Protein AF-A0A7Z1MX19-F1 (afdb_mon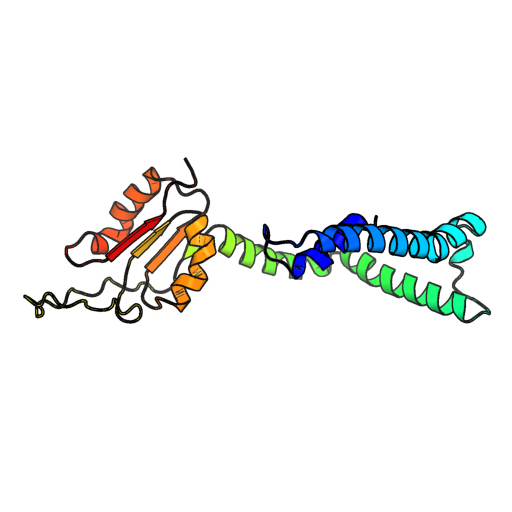omer_lite)

Organism: Staphylococcus aureus (NCBI:txid1280)

Secondary structure (DSSP, 8-state):
--HHHHHHHHHTTS-TT---HHHHHHHHHHHHHHHHHHIIIIIHHHHHHGGGGG-S--SSHHHHHHHHHHHHHHHHHHHHHTTTTHHHHHHHHHHHHHHHHEEE-S---PPPPP-TT-----S-----TTT---EEEESHHHHHHHHHHHHHSTT-EEEEETT--HHHHHHHHHHH-GGGGSTT--EEEE--S--

Sequence (195 aa):
LWHYPIIIFMNSYFVQGQIPWFVYICEVILMFVMAEVSYKFIETPIRKNGFKAFTVIPKNLTRFSRTIIVLILLVPSAFIVFGAYDSLGKEHDKQQAAKQKSFKTNQKAKPKKPDENNQDKSSQQHFNPKEASPLLLGDSVMVDIGQVLSEKVPNANIDGKVGRQLIEGKDLINQKYQDYTKKGQSVVIELGTNG

Structure (mmCIF, N/CA/C/O backbone):
data_AF-A0A7Z1MX19-F1
#
_entry.id   AF-A0A7Z1MX19-F1
#
loop_
_atom_site.group_PDB
_atom_site.id
_atom_site.type_symbol
_atom_site.label_atom_id
_atom_site.label_alt_id
_atom_site.label_comp_id
_atom_site.label_asym_id
_atom_site.label_entity_id
_atom_site.label_seq_id
_atom_site.pdbx_PDB_ins_code
_atom_site.Cartn_x
_atom_site.Cartn_y
_atom_site.Cartn_z
_atom_site.occupancy
_atom_site.B_iso_or_equiv
_atom_site.auth_seq_id
_atom_site.auth_comp_id
_ato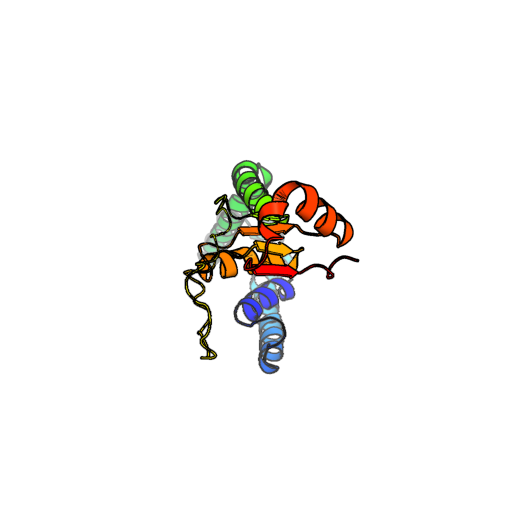m_site.auth_asym_id
_atom_site.auth_atom_id
_atom_site.pdbx_PDB_model_num
ATOM 1 N N . LEU A 1 1 ? 19.839 -2.706 -16.734 1.00 74.69 1 LEU A N 1
ATOM 2 C CA . LEU A 1 1 ? 18.607 -2.563 -17.541 1.00 74.69 1 LEU A CA 1
ATOM 3 C C . LEU A 1 1 ? 17.588 -3.643 -17.196 1.00 74.69 1 LEU A C 1
ATOM 5 O O . LEU A 1 1 ? 16.501 -3.288 -16.775 1.00 74.69 1 LEU A O 1
ATOM 9 N N . TRP A 1 2 ? 17.937 -4.930 -17.278 1.00 86.62 2 TRP A N 1
ATOM 10 C CA . TRP A 1 2 ? 16.971 -6.013 -17.037 1.00 86.62 2 TRP A CA 1
ATOM 11 C C . TRP A 1 2 ? 16.771 -6.430 -15.577 1.00 86.62 2 TRP A C 1
ATOM 13 O O . TRP A 1 2 ? 15.808 -7.130 -15.300 1.00 86.62 2 TRP A O 1
ATOM 23 N N . HIS A 1 3 ? 17.612 -5.977 -14.639 1.00 86.25 3 HIS A N 1
ATOM 24 C CA . HIS A 1 3 ? 17.475 -6.355 -13.227 1.00 86.25 3 HIS A CA 1
ATOM 25 C C . HIS A 1 3 ? 16.099 -5.980 -12.656 1.00 86.25 3 HIS A C 1
ATOM 27 O O . HIS A 1 3 ? 15.421 -6.827 -12.094 1.00 86.25 3 HIS A O 1
ATOM 33 N N . TYR A 1 4 ? 15.652 -4.738 -12.855 1.00 86.62 4 TYR A N 1
ATOM 34 C CA . TYR A 1 4 ? 14.444 -4.226 -12.210 1.00 86.62 4 TYR A CA 1
ATOM 35 C C . TYR A 1 4 ? 13.161 -4.895 -12.740 1.00 86.62 4 TYR A C 1
ATOM 37 O O . TYR A 1 4 ? 12.388 -5.393 -11.922 1.00 86.62 4 TYR A O 1
ATOM 45 N N . PRO A 1 5 ? 12.950 -5.028 -14.071 1.00 87.00 5 PRO A N 1
ATOM 46 C CA . PRO A 1 5 ? 11.802 -5.770 -14.595 1.00 87.00 5 PRO A CA 1
ATOM 47 C C . PRO A 1 5 ? 11.774 -7.241 -14.165 1.00 87.00 5 PRO A C 1
ATOM 49 O O . PRO A 1 5 ? 10.708 -7.761 -13.847 1.00 87.00 5 PRO A O 1
ATOM 52 N N . ILE A 1 6 ? 12.934 -7.908 -14.137 1.00 88.50 6 ILE A N 1
ATOM 53 C CA . ILE A 1 6 ? 13.033 -9.326 -13.767 1.00 88.50 6 ILE A CA 1
ATOM 54 C C . ILE A 1 6 ? 12.689 -9.532 -12.291 1.00 88.50 6 ILE A C 1
ATOM 56 O O . ILE A 1 6 ? 11.871 -10.392 -11.980 1.00 88.50 6 ILE A O 1
ATOM 60 N N . ILE A 1 7 ? 13.266 -8.718 -11.403 1.00 87.94 7 ILE A N 1
ATOM 61 C CA . ILE A 1 7 ? 13.041 -8.802 -9.955 1.00 87.94 7 ILE A CA 1
ATOM 62 C C . ILE A 1 7 ? 11.563 -8.571 -9.641 1.00 87.94 7 ILE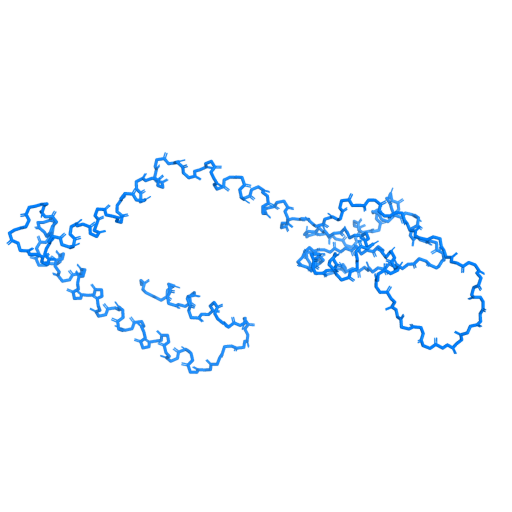 A C 1
ATOM 64 O O . ILE A 1 7 ? 10.972 -9.347 -8.900 1.00 87.94 7 ILE A O 1
ATOM 68 N N . ILE A 1 8 ? 10.930 -7.547 -10.221 1.00 86.50 8 ILE A N 1
ATOM 69 C CA . ILE A 1 8 ? 9.500 -7.291 -9.984 1.00 86.50 8 ILE A CA 1
ATOM 70 C C . ILE A 1 8 ? 8.649 -8.472 -10.447 1.00 86.50 8 ILE A C 1
ATOM 72 O O . ILE A 1 8 ? 7.767 -8.917 -9.717 1.00 86.50 8 ILE A O 1
ATOM 76 N N . PHE A 1 9 ? 8.909 -8.986 -11.650 1.00 87.19 9 PHE A N 1
ATOM 77 C CA . PHE A 1 9 ? 8.108 -10.064 -12.216 1.00 87.19 9 PHE A CA 1
ATOM 78 C C . PHE A 1 9 ? 8.241 -11.365 -11.416 1.00 87.19 9 PHE A C 1
ATOM 80 O O . PHE A 1 9 ? 7.235 -11.999 -11.104 1.00 87.19 9 PHE A O 1
ATOM 87 N N . MET A 1 10 ? 9.467 -11.742 -11.046 1.00 83.88 10 MET A N 1
ATOM 88 C CA . MET A 1 10 ? 9.732 -12.966 -10.287 1.00 83.88 10 MET A CA 1
ATOM 89 C C . MET A 1 10 ? 9.206 -12.859 -8.854 1.00 83.88 10 MET A C 1
ATOM 91 O O . MET A 1 10 ? 8.539 -13.777 -8.382 1.00 83.88 10 MET A O 1
ATOM 95 N N . ASN A 1 11 ? 9.417 -11.723 -8.184 1.00 85.19 11 ASN A N 1
ATOM 96 C CA . ASN A 1 11 ? 8.973 -11.534 -6.803 1.00 85.19 11 ASN A CA 1
ATOM 97 C C . ASN A 1 11 ? 7.471 -11.259 -6.672 1.00 85.19 11 ASN A C 1
ATOM 99 O O . ASN A 1 11 ? 6.935 -11.434 -5.587 1.00 85.19 11 ASN A O 1
ATOM 103 N N . SER A 1 12 ? 6.757 -10.919 -7.751 1.00 82.00 12 SER A N 1
ATOM 104 C CA . SER A 1 12 ? 5.292 -10.783 -7.717 1.00 82.00 12 SER A CA 1
ATOM 105 C C . SER A 1 12 ? 4.566 -12.081 -7.339 1.00 82.00 12 SER A C 1
ATOM 107 O O . SER A 1 12 ? 3.413 -12.023 -6.916 1.00 82.00 12 SER A O 1
ATOM 109 N N . TYR A 1 13 ? 5.206 -13.240 -7.511 1.00 77.75 13 TYR A N 1
ATOM 110 C CA . TYR A 1 13 ? 4.639 -14.544 -7.156 1.00 77.75 13 TYR A CA 1
ATOM 111 C C . TYR A 1 13 ? 4.946 -14.974 -5.717 1.00 77.75 13 TYR A C 1
ATOM 113 O O . TYR A 1 13 ? 4.365 -15.950 -5.240 1.00 77.75 13 TYR A O 1
ATOM 121 N N . PHE A 1 14 ? 5.838 -14.266 -5.018 1.00 80.12 14 PHE A N 1
ATOM 122 C CA . PHE A 1 14 ? 6.290 -14.625 -3.678 1.00 80.12 14 PHE A CA 1
ATOM 123 C C . PHE A 1 14 ? 5.933 -13.528 -2.674 1.00 80.12 14 PHE A C 1
ATOM 125 O O . PHE A 1 14 ? 6.051 -12.336 -2.943 1.00 80.12 14 PHE A O 1
ATOM 132 N N . VAL A 1 15 ? 5.508 -13.931 -1.478 1.00 75.62 15 VAL A N 1
ATOM 133 C CA . VAL A 1 15 ? 5.289 -12.993 -0.372 1.00 75.62 15 VAL A CA 1
ATOM 134 C C . VAL A 1 15 ? 6.652 -12.495 0.124 1.00 75.62 15 VAL A C 1
ATOM 136 O O . VAL A 1 15 ? 7.592 -13.282 0.274 1.00 75.62 15 VAL A O 1
ATOM 139 N N . GLN A 1 16 ? 6.771 -11.185 0.368 1.00 70.44 16 GLN A N 1
ATOM 140 C CA . GLN A 1 16 ? 8.006 -10.567 0.860 1.00 70.44 16 GLN A CA 1
ATOM 141 C C . GLN A 1 16 ? 8.499 -11.283 2.130 1.00 70.44 16 GLN A C 1
ATOM 143 O O . GLN A 1 16 ? 7.760 -11.419 3.101 1.00 70.44 16 GLN A O 1
ATOM 148 N N . GLY A 1 17 ? 9.750 -11.757 2.107 1.00 68.88 17 GLY A N 1
ATOM 149 C CA . GLY A 1 17 ? 10.378 -12.484 3.220 1.00 68.88 17 GLY A CA 1
ATOM 150 C C . GLY A 1 17 ? 10.363 -14.014 3.108 1.00 68.88 17 GLY A C 1
ATOM 151 O O . GLY A 1 17 ? 11.054 -14.668 3.884 1.00 68.88 17 GLY A O 1
ATOM 152 N N . GLN A 1 18 ? 9.659 -14.595 2.127 1.00 78.69 18 GLN A N 1
ATOM 153 C CA . GLN A 1 18 ? 9.600 -16.051 1.912 1.00 78.69 18 GLN A CA 1
ATOM 154 C C . GLN A 1 18 ? 10.042 -16.466 0.498 1.00 78.69 18 GLN A C 1
ATOM 156 O O . GLN A 1 18 ? 9.525 -17.422 -0.076 1.00 78.69 18 GLN A O 1
ATOM 161 N N . ILE A 1 19 ? 10.997 -15.743 -0.089 1.00 83.06 19 ILE A N 1
ATOM 162 C CA . ILE A 1 19 ? 11.512 -16.047 -1.430 1.00 83.06 19 ILE A CA 1
ATOM 163 C C . ILE A 1 19 ? 12.510 -17.214 -1.333 1.00 83.06 19 ILE A C 1
ATOM 165 O O . ILE A 1 19 ? 13.529 -17.086 -0.643 1.00 83.06 19 ILE A O 1
ATOM 169 N N . PRO A 1 20 ? 12.261 -18.355 -2.003 1.00 88.12 20 PRO A N 1
ATOM 170 C CA . PRO A 1 20 ? 13.197 -19.473 -2.010 1.00 88.12 20 PRO A CA 1
ATOM 171 C C . PRO A 1 20 ? 14.542 -19.103 -2.648 1.00 88.12 20 PRO A C 1
ATOM 173 O O . PRO A 1 20 ? 14.591 -18.407 -3.658 1.00 88.12 20 PRO A O 1
ATOM 176 N N . TRP A 1 21 ? 15.644 -19.645 -2.122 1.00 87.88 21 TRP A N 1
ATOM 177 C CA . TRP A 1 21 ? 17.002 -19.315 -2.584 1.00 87.88 21 TRP A CA 1
ATOM 178 C C . TRP A 1 21 ? 17.240 -19.572 -4.085 1.00 87.88 21 TRP A C 1
ATOM 180 O O . TRP A 1 21 ? 17.999 -18.844 -4.724 1.00 87.88 21 TRP A O 1
ATOM 190 N N . PHE A 1 22 ? 16.576 -20.578 -4.666 1.00 88.56 22 PHE A N 1
ATOM 191 C CA . PHE A 1 22 ? 16.706 -20.906 -6.088 1.00 88.56 22 PHE A CA 1
ATOM 192 C C . PHE A 1 22 ? 16.143 -19.810 -7.004 1.00 88.56 22 PHE A C 1
ATOM 194 O O . PHE A 1 22 ? 16.599 -19.678 -8.137 1.00 88.56 22 PHE A O 1
ATOM 201 N N . VAL A 1 23 ? 15.195 -18.997 -6.520 1.00 89.00 23 VAL A N 1
ATOM 202 C CA . VAL A 1 23 ? 14.606 -17.894 -7.292 1.00 89.00 23 VAL A CA 1
ATOM 203 C C . VAL A 1 23 ? 15.672 -16.857 -7.619 1.00 89.00 23 VAL A C 1
ATOM 205 O O . VAL A 1 23 ? 15.769 -16.447 -8.771 1.00 89.00 23 VAL A O 1
ATOM 208 N N . TYR A 1 24 ? 16.550 -16.527 -6.668 1.00 89.56 24 TYR A N 1
ATOM 209 C CA . TYR A 1 24 ? 17.664 -15.606 -6.910 1.00 89.56 24 TYR A CA 1
ATOM 210 C C . TYR A 1 24 ? 18.635 -16.132 -7.975 1.00 89.56 24 TYR A C 1
ATOM 212 O O . TYR A 1 24 ? 19.132 -15.371 -8.802 1.00 89.56 24 TYR A O 1
ATOM 220 N N . ILE A 1 25 ? 18.881 -17.446 -8.011 1.00 92.12 25 ILE A N 1
ATOM 221 C CA . ILE A 1 25 ? 19.713 -18.055 -9.058 1.00 92.12 25 ILE A CA 1
ATOM 222 C C . ILE A 1 25 ? 19.025 -17.930 -10.419 1.00 92.12 25 ILE A C 1
ATOM 224 O O . ILE A 1 25 ? 19.660 -17.536 -11.399 1.00 92.12 25 ILE A O 1
ATOM 228 N N . CYS A 1 26 ? 17.723 -18.212 -10.483 1.00 90.19 26 CYS A N 1
ATOM 229 C CA . CYS A 1 26 ? 16.939 -18.038 -11.701 1.00 90.19 26 CYS A CA 1
ATOM 230 C C . CYS A 1 26 ? 16.930 -16.578 -12.178 1.00 90.19 26 CYS A C 1
ATOM 232 O O . CYS A 1 26 ? 17.081 -16.342 -13.374 1.00 90.19 26 CYS A O 1
ATOM 234 N N . GLU A 1 27 ? 16.807 -15.603 -11.274 1.00 91.62 27 GLU A N 1
ATOM 235 C CA . GLU A 1 27 ? 16.869 -14.172 -11.597 1.00 91.62 27 GLU A CA 1
ATOM 236 C C . GLU A 1 27 ? 18.206 -13.790 -12.238 1.00 91.62 27 GLU A C 1
ATOM 238 O O . GLU A 1 27 ? 18.226 -13.114 -13.268 1.00 91.62 27 GLU A O 1
ATOM 243 N N . VAL A 1 28 ? 19.322 -14.254 -11.668 1.00 92.75 28 VAL A N 1
ATOM 244 C CA . VAL A 1 28 ? 20.664 -13.990 -12.204 1.00 92.75 28 VAL A CA 1
ATOM 245 C C . VAL A 1 28 ? 20.816 -14.589 -13.602 1.00 92.75 28 VAL A C 1
ATOM 247 O O . VAL A 1 28 ? 21.245 -13.893 -14.523 1.00 92.75 28 VAL A O 1
ATOM 250 N N . ILE A 1 29 ? 20.411 -15.848 -13.795 1.00 93.94 29 ILE A N 1
ATOM 251 C CA . ILE A 1 29 ? 20.452 -16.508 -15.109 1.00 93.94 29 ILE A CA 1
ATOM 252 C C . ILE A 1 29 ? 19.603 -15.733 -16.122 1.00 93.94 29 ILE A C 1
ATOM 254 O O . ILE A 1 29 ? 20.067 -15.428 -17.223 1.00 93.94 29 ILE A O 1
ATOM 258 N N . LEU A 1 30 ? 18.377 -15.365 -15.744 1.00 92.50 30 LEU A N 1
ATOM 259 C CA . LEU A 1 30 ? 17.462 -14.638 -16.616 1.00 92.50 30 LEU A CA 1
ATOM 260 C C . LEU A 1 30 ? 18.014 -13.256 -16.985 1.00 92.50 30 LEU A C 1
ATOM 262 O O . LEU A 1 30 ? 17.838 -12.803 -18.116 1.00 92.50 30 LEU A O 1
ATOM 266 N N . MET A 1 31 ? 18.741 -12.610 -16.073 1.00 93.38 31 MET A N 1
ATOM 267 C CA . MET A 1 31 ? 19.389 -11.328 -16.330 1.00 93.38 31 MET A CA 1
ATOM 268 C C . MET A 1 31 ? 20.439 -11.432 -17.435 1.00 93.38 31 MET A C 1
ATOM 270 O O . MET A 1 31 ? 20.450 -10.588 -18.331 1.00 93.38 31 MET A O 1
ATOM 274 N N . PHE A 1 32 ? 21.273 -12.474 -17.418 1.00 92.94 32 PHE A N 1
ATOM 275 C CA . PHE A 1 32 ? 22.264 -12.709 -18.471 1.00 92.94 32 PHE A CA 1
ATOM 276 C C . PHE A 1 32 ? 21.614 -13.055 -19.811 1.00 92.94 32 PHE A C 1
ATOM 278 O O . PHE A 1 32 ? 22.002 -12.499 -20.837 1.00 92.94 32 PHE A O 1
ATOM 285 N N . VAL A 1 33 ? 20.587 -13.909 -19.810 1.00 92.88 33 VAL A N 1
ATOM 286 C CA . VAL A 1 33 ? 19.854 -14.268 -21.037 1.00 92.88 33 VAL A CA 1
ATOM 287 C C . VAL A 1 33 ? 19.224 -13.029 -21.674 1.00 92.88 33 VAL A C 1
ATOM 289 O O . VAL A 1 33 ? 19.394 -12.785 -22.868 1.00 92.88 33 VAL A O 1
ATOM 292 N N . MET A 1 34 ? 18.539 -12.205 -20.881 1.00 90.38 34 MET A N 1
ATOM 293 C CA . MET A 1 34 ? 17.901 -10.986 -21.381 1.00 90.38 34 MET A CA 1
ATOM 294 C C . MET A 1 34 ? 18.924 -9.927 -21.801 1.00 90.38 34 MET A C 1
ATOM 296 O O . MET A 1 34 ? 18.698 -9.207 -22.776 1.00 90.38 34 MET A O 1
ATOM 300 N N . ALA A 1 35 ? 20.070 -9.854 -21.119 1.00 90.75 35 ALA A N 1
ATOM 301 C CA . ALA A 1 35 ? 21.178 -9.006 -21.539 1.00 90.75 35 ALA A CA 1
ATOM 302 C C . ALA A 1 35 ? 21.725 -9.427 -22.912 1.00 90.75 35 ALA A C 1
ATOM 304 O O . ALA A 1 35 ? 21.862 -8.568 -23.779 1.00 90.75 35 ALA A O 1
ATOM 305 N N . GLU A 1 36 ? 21.946 -10.722 -23.155 1.00 91.00 36 GLU A N 1
ATOM 306 C CA . GLU A 1 36 ? 22.430 -11.237 -24.446 1.00 91.00 36 GLU A CA 1
ATOM 307 C C . GLU A 1 36 ? 21.417 -10.994 -25.575 1.00 91.00 36 GLU A C 1
ATOM 309 O O . GLU A 1 36 ? 21.768 -10.532 -26.664 1.00 91.00 36 GLU A O 1
ATOM 314 N N . VAL A 1 37 ? 20.128 -11.229 -25.311 1.00 87.69 37 VAL A N 1
ATOM 315 C CA . VAL A 1 37 ? 19.048 -10.930 -26.265 1.00 87.69 37 VAL A CA 1
ATOM 316 C C . VAL A 1 37 ? 19.034 -9.438 -26.604 1.00 87.69 37 VAL A C 1
ATOM 318 O O . VAL A 1 37 ? 19.026 -9.057 -27.777 1.00 87.69 37 VAL A O 1
ATOM 321 N N . SER A 1 38 ? 19.102 -8.574 -25.594 1.00 86.00 38 SER A N 1
ATOM 322 C CA . SER A 1 38 ? 19.177 -7.126 -25.787 1.00 86.00 38 SER A CA 1
ATOM 323 C C . SER A 1 38 ? 20.426 -6.720 -26.575 1.00 86.00 38 SER A C 1
ATOM 325 O O . SER A 1 38 ? 20.337 -5.924 -27.512 1.00 86.00 38 SER A O 1
ATOM 327 N N . TYR A 1 39 ? 21.582 -7.309 -26.265 1.00 86.38 39 TYR A N 1
ATOM 328 C CA . TYR A 1 39 ? 22.838 -7.039 -26.957 1.00 86.38 39 TYR A CA 1
ATOM 329 C C . TYR A 1 39 ? 22.759 -7.409 -28.445 1.00 86.38 39 TYR A C 1
ATOM 331 O O . TYR A 1 39 ? 23.137 -6.629 -29.325 1.00 86.38 39 TYR A O 1
ATOM 339 N N . LYS A 1 40 ? 22.214 -8.586 -28.762 1.00 84.12 40 LYS A N 1
ATOM 340 C CA . LYS A 1 40 ? 22.156 -9.102 -30.134 1.00 84.12 40 LYS A CA 1
ATOM 341 C C . LYS A 1 40 ? 21.110 -8.393 -30.995 1.00 84.12 40 LYS A C 1
ATOM 343 O O . LYS A 1 40 ? 21.378 -8.100 -32.162 1.00 84.12 40 LYS A O 1
ATOM 348 N N . PHE A 1 41 ? 19.932 -8.107 -30.439 1.00 79.44 41 PHE A N 1
ATOM 349 C CA . PHE A 1 41 ? 18.790 -7.597 -31.207 1.00 79.44 41 PHE A CA 1
ATOM 350 C C . PHE A 1 41 ? 18.604 -6.080 -31.144 1.00 79.44 41 PHE A C 1
ATOM 352 O O . PHE A 1 41 ? 18.033 -5.517 -32.080 1.00 79.44 41 PHE A O 1
ATOM 359 N N . ILE A 1 42 ? 19.086 -5.418 -30.091 1.00 81.19 42 ILE A N 1
ATOM 360 C CA . ILE A 1 42 ? 18.921 -3.971 -29.894 1.00 81.19 42 ILE A CA 1
ATOM 361 C C . ILE A 1 42 ? 20.269 -3.273 -30.065 1.00 81.19 42 ILE A C 1
ATOM 363 O O . ILE A 1 42 ? 20.416 -2.420 -30.938 1.00 81.19 42 ILE A O 1
ATOM 367 N N . GLU A 1 43 ? 21.283 -3.675 -29.301 1.00 79.25 43 GLU A N 1
ATOM 368 C CA . GLU A 1 43 ? 22.552 -2.942 -29.248 1.00 79.25 43 GLU A CA 1
ATOM 369 C C . GLU A 1 43 ? 23.409 -3.135 -30.507 1.00 79.25 43 GLU A C 1
ATOM 371 O O . GLU A 1 43 ? 23.859 -2.167 -31.115 1.00 79.25 43 GLU A O 1
ATOM 376 N N . THR A 1 44 ? 23.593 -4.376 -30.965 1.00 80.38 44 THR A N 1
ATOM 377 C CA . THR A 1 44 ? 24.395 -4.697 -32.157 1.00 80.38 44 THR A CA 1
ATOM 378 C C . THR A 1 44 ? 23.920 -3.988 -33.436 1.00 80.38 44 THR A C 1
ATOM 380 O O . THR A 1 44 ? 24.772 -3.447 -34.150 1.00 80.38 44 THR A O 1
ATOM 383 N N . PRO A 1 45 ? 22.615 -3.941 -33.780 1.00 72.12 45 PRO A N 1
ATOM 384 C CA . PRO A 1 45 ? 22.167 -3.208 -34.964 1.00 72.12 45 PRO A CA 1
ATOM 385 C C . PRO A 1 45 ? 22.311 -1.689 -34.827 1.00 72.12 45 PRO A C 1
ATOM 387 O O . PRO A 1 45 ? 22.629 -1.042 -35.823 1.00 72.12 45 PRO A O 1
ATOM 390 N N . ILE A 1 46 ? 22.135 -1.124 -33.628 1.00 77.75 46 ILE A N 1
ATOM 391 C CA . ILE A 1 46 ? 22.373 0.307 -33.381 1.00 77.75 46 ILE A CA 1
ATOM 392 C C . ILE A 1 46 ? 23.868 0.618 -33.520 1.00 77.75 46 ILE A C 1
ATOM 394 O O . ILE A 1 46 ? 24.238 1.562 -34.212 1.00 77.75 46 ILE A O 1
ATOM 398 N N . ARG A 1 47 ? 24.736 -0.223 -32.949 1.00 78.56 47 ARG A N 1
ATOM 399 C CA . ARG A 1 47 ? 26.195 -0.066 -33.000 1.00 78.56 47 ARG A CA 1
ATOM 400 C C . ARG A 1 47 ? 26.754 -0.145 -34.420 1.00 78.56 47 ARG A C 1
ATOM 402 O O . ARG A 1 47 ? 27.646 0.621 -34.759 1.00 78.56 47 ARG A O 1
ATOM 409 N N . LYS A 1 48 ? 26.259 -1.074 -35.247 1.00 77.88 48 LYS A N 1
ATOM 410 C CA . LYS A 1 48 ? 26.774 -1.277 -36.615 1.00 77.88 48 LYS A CA 1
ATOM 411 C C . LYS A 1 48 ? 26.157 -0.334 -37.651 1.00 77.88 48 LYS A C 1
ATOM 413 O O . LYS A 1 48 ? 26.851 0.065 -38.579 1.00 77.88 48 LYS A O 1
ATOM 418 N N . ASN A 1 49 ? 24.876 0.018 -37.515 1.00 70.25 49 ASN A N 1
ATOM 419 C CA . ASN A 1 49 ? 24.136 0.732 -38.563 1.00 70.25 49 ASN A CA 1
ATOM 420 C C . ASN A 1 49 ? 23.597 2.107 -38.116 1.00 70.25 49 ASN A C 1
ATOM 422 O O . ASN A 1 49 ? 22.993 2.808 -38.931 1.00 70.25 49 ASN A O 1
ATOM 426 N N . GLY A 1 50 ? 23.794 2.511 -36.856 1.00 71.06 50 GLY A N 1
ATOM 427 C CA . GLY A 1 50 ? 23.298 3.776 -36.305 1.00 71.06 50 GLY A CA 1
ATOM 428 C C . GLY A 1 50 ? 21.786 3.959 -36.492 1.00 71.06 50 GLY A C 1
ATOM 429 O O . GLY A 1 50 ? 21.025 2.996 -36.610 1.00 71.06 50 GLY A O 1
ATOM 430 N N . PHE A 1 51 ? 21.333 5.209 -36.614 1.00 61.50 51 PHE A N 1
ATOM 431 C CA . PHE A 1 51 ? 19.925 5.529 -36.900 1.00 61.50 51 PHE A CA 1
ATOM 432 C C . PHE A 1 51 ? 19.436 5.025 -38.275 1.00 61.50 51 PHE A C 1
ATOM 434 O O . PHE A 1 51 ? 18.233 4.877 -38.482 1.00 61.50 51 PHE A O 1
ATOM 441 N N . LYS A 1 52 ? 20.341 4.657 -39.201 1.00 59.53 52 LYS A N 1
ATOM 442 C CA . LYS A 1 52 ? 19.978 4.003 -40.477 1.00 59.53 52 LYS A CA 1
ATOM 443 C C . LYS A 1 52 ? 19.473 2.564 -40.283 1.00 59.53 52 LYS A C 1
ATOM 445 O O . LYS A 1 52 ? 18.991 1.950 -41.228 1.00 59.53 52 LYS A O 1
ATOM 450 N N . ALA A 1 53 ? 19.529 2.010 -39.070 1.00 56.97 53 ALA A N 1
ATOM 451 C CA . ALA A 1 53 ? 18.847 0.761 -38.731 1.00 56.97 53 ALA A CA 1
ATOM 452 C C . ALA A 1 53 ? 17.307 0.895 -38.688 1.00 56.97 53 ALA A C 1
ATOM 454 O O . ALA A 1 53 ? 16.617 -0.126 -38.766 1.00 56.97 53 ALA A O 1
ATOM 455 N N . PHE A 1 54 ? 16.774 2.117 -38.580 1.00 55.66 54 PHE A N 1
ATOM 456 C CA . PHE A 1 54 ? 15.342 2.409 -38.422 1.00 55.66 54 PHE A CA 1
ATOM 457 C C . PHE A 1 54 ? 14.660 2.888 -39.714 1.00 55.66 54 PHE A C 1
ATOM 459 O O . PHE A 1 54 ? 13.559 3.429 -39.663 1.00 55.66 54 PHE A O 1
ATOM 466 N N . THR A 1 55 ? 15.279 2.703 -40.886 1.00 54.88 55 THR A N 1
ATOM 467 C CA . THR A 1 55 ? 14.664 3.111 -42.157 1.00 54.88 55 THR A CA 1
ATOM 468 C C . THR A 1 55 ? 13.341 2.368 -42.379 1.00 54.88 55 THR A C 1
ATOM 470 O O . THR A 1 55 ? 13.306 1.138 -42.418 1.00 54.88 55 THR A O 1
ATOM 473 N N . VAL A 1 56 ? 12.265 3.141 -42.549 1.00 53.94 56 VAL A N 1
ATOM 474 C CA . VAL A 1 56 ? 10.848 2.719 -42.576 1.00 53.94 56 VAL A CA 1
ATOM 475 C C . VAL A 1 56 ? 10.468 1.935 -43.846 1.00 53.94 56 VAL A C 1
ATOM 477 O O . VAL A 1 56 ? 9.335 1.499 -44.002 1.00 53.94 56 VAL A O 1
ATOM 480 N N . ILE A 1 57 ? 11.420 1.690 -44.752 1.00 55.91 57 ILE A N 1
ATOM 481 C CA . ILE A 1 57 ? 11.198 0.897 -45.967 1.00 55.91 57 ILE A CA 1
ATOM 482 C C . ILE A 1 57 ? 12.227 -0.236 -46.034 1.00 55.91 57 ILE A C 1
ATOM 484 O O . ILE A 1 57 ? 13.286 -0.097 -46.654 1.00 55.91 57 ILE A O 1
ATOM 488 N N . PRO A 1 58 ? 11.968 -1.380 -45.388 1.00 51.28 58 PRO A N 1
ATOM 489 C CA . PRO A 1 58 ? 12.817 -2.543 -45.545 1.00 51.28 58 PRO A CA 1
ATOM 490 C C . PRO A 1 58 ? 12.326 -3.446 -46.684 1.00 51.28 58 PRO A C 1
ATOM 492 O O . PRO A 1 58 ? 11.208 -3.941 -46.658 1.00 51.28 58 PRO A O 1
ATOM 495 N N . LYS A 1 59 ? 13.216 -3.795 -47.623 1.00 54.38 59 LYS A N 1
ATOM 496 C CA . LYS A 1 59 ? 13.020 -4.910 -48.578 1.00 54.38 59 LYS A CA 1
ATOM 497 C C . LYS A 1 59 ? 13.039 -6.308 -47.917 1.00 54.38 59 LYS A C 1
ATOM 499 O O . LYS A 1 59 ? 13.039 -7.307 -48.621 1.00 54.38 59 LYS A O 1
ATOM 504 N N . ASN A 1 60 ? 13.134 -6.407 -46.586 1.00 53.97 60 ASN A N 1
ATOM 505 C CA . ASN A 1 60 ? 13.404 -7.663 -45.880 1.00 53.97 60 ASN A CA 1
ATOM 506 C C . ASN A 1 60 ? 12.526 -7.800 -44.621 1.00 53.97 60 ASN A C 1
ATOM 508 O O . ASN A 1 60 ? 12.533 -6.914 -43.762 1.00 53.97 60 ASN A O 1
ATOM 512 N N . LEU A 1 61 ? 11.794 -8.915 -44.510 1.00 54.09 61 LEU A N 1
ATOM 513 C CA . LEU A 1 61 ? 10.678 -9.123 -43.569 1.00 54.09 61 LEU A CA 1
ATOM 514 C C . LEU A 1 61 ? 11.079 -8.985 -42.084 1.00 54.09 61 LEU A C 1
ATOM 516 O O . LEU A 1 61 ? 10.327 -8.452 -41.270 1.00 54.09 61 LEU A O 1
ATOM 520 N N . THR A 1 62 ? 12.312 -9.359 -41.734 1.00 55.03 62 THR A N 1
ATOM 521 C CA . THR A 1 62 ? 12.857 -9.230 -40.368 1.00 55.03 62 THR A CA 1
ATOM 522 C C . THR A 1 62 ? 13.102 -7.779 -39.938 1.00 55.03 62 THR A C 1
ATOM 524 O O . THR A 1 62 ? 13.006 -7.454 -38.756 1.00 55.03 62 THR A O 1
ATOM 527 N N . ARG A 1 63 ? 13.378 -6.869 -40.882 1.00 54.16 63 ARG A N 1
ATOM 528 C CA . ARG A 1 63 ? 13.551 -5.431 -40.605 1.00 54.16 63 ARG A CA 1
ATOM 529 C C . ARG A 1 63 ? 12.205 -4.692 -40.538 1.00 54.16 63 ARG A C 1
ATOM 531 O O . ARG A 1 63 ? 12.116 -3.664 -39.868 1.00 54.16 63 ARG A O 1
ATOM 538 N N . PHE A 1 64 ? 11.171 -5.232 -41.190 1.00 59.69 64 PHE A N 1
ATOM 539 C CA . PHE A 1 64 ? 9.797 -4.720 -41.130 1.00 59.69 64 PHE A CA 1
ATOM 540 C C . PHE A 1 64 ? 9.159 -4.974 -39.761 1.00 59.69 64 PHE A C 1
ATOM 542 O O . PHE A 1 64 ? 8.674 -4.047 -39.122 1.00 59.69 64 PHE A O 1
ATOM 549 N N . SER A 1 65 ? 9.268 -6.204 -39.248 1.00 61.75 65 SER A N 1
ATOM 550 C CA . SER A 1 65 ? 8.761 -6.537 -37.908 1.00 61.75 65 SER A CA 1
ATOM 551 C C . SER A 1 65 ? 9.392 -5.651 -36.822 1.00 61.75 65 SER A C 1
ATOM 553 O O . SER A 1 65 ? 8.701 -5.115 -35.962 1.00 61.75 65 SER A O 1
ATOM 555 N N . ARG A 1 66 ? 10.696 -5.359 -36.930 1.00 65.38 66 ARG A N 1
ATOM 556 C CA . ARG A 1 66 ? 11.389 -4.451 -36.005 1.00 65.38 66 ARG A CA 1
ATOM 557 C C . ARG A 1 66 ? 10.877 -3.006 -36.058 1.00 65.38 66 ARG A C 1
ATOM 559 O O . ARG A 1 66 ? 10.752 -2.381 -35.012 1.00 65.38 66 ARG A O 1
ATOM 566 N N . THR A 1 67 ? 10.611 -2.459 -37.245 1.00 66.12 67 THR A N 1
ATOM 567 C CA . THR A 1 67 ? 10.110 -1.075 -37.386 1.00 66.12 67 THR A CA 1
ATOM 568 C C . THR A 1 67 ? 8.675 -0.947 -36.886 1.00 66.12 67 THR A C 1
ATOM 570 O O . THR A 1 67 ? 8.372 0.023 -36.197 1.00 66.12 67 THR A O 1
ATOM 573 N N . ILE A 1 68 ? 7.841 -1.963 -37.122 1.00 73.56 68 ILE A N 1
ATOM 574 C CA . ILE A 1 68 ? 6.499 -2.080 -36.536 1.00 73.56 68 ILE A CA 1
ATOM 575 C C . ILE A 1 68 ? 6.573 -2.132 -35.004 1.00 73.56 68 ILE A C 1
ATOM 577 O O . ILE A 1 68 ? 5.874 -1.369 -34.349 1.00 73.56 68 ILE A O 1
ATOM 581 N N . ILE A 1 69 ? 7.453 -2.956 -34.419 1.00 75.62 69 ILE A N 1
ATOM 582 C CA . ILE A 1 69 ? 7.624 -3.045 -32.956 1.00 75.62 69 ILE A CA 1
ATOM 583 C C . ILE A 1 69 ? 8.050 -1.698 -32.361 1.00 75.62 69 ILE A C 1
ATOM 585 O O . ILE A 1 69 ? 7.525 -1.287 -31.331 1.00 75.62 69 ILE A O 1
ATOM 589 N N . VAL A 1 70 ? 8.973 -0.987 -33.014 1.00 74.31 70 VAL A N 1
ATOM 590 C CA . VAL A 1 70 ? 9.437 0.330 -32.552 1.00 74.31 70 VAL A CA 1
ATOM 591 C C . VAL A 1 70 ? 8.321 1.368 -32.647 1.00 74.31 70 VAL A C 1
ATOM 593 O O . VAL A 1 70 ? 8.132 2.121 -31.700 1.00 74.31 70 VAL A O 1
ATOM 596 N N . LEU A 1 71 ? 7.547 1.384 -33.735 1.00 74.19 71 LEU A N 1
ATOM 597 C CA . LEU A 1 71 ? 6.375 2.256 -33.872 1.00 74.19 71 LEU A CA 1
ATOM 598 C C . LEU A 1 71 ? 5.315 1.948 -32.807 1.00 74.19 71 LEU A C 1
ATOM 600 O O . LEU A 1 71 ? 4.821 2.868 -32.162 1.00 74.19 71 LEU A O 1
ATOM 604 N N . ILE A 1 72 ? 5.027 0.668 -32.567 1.00 80.00 72 ILE A N 1
ATOM 605 C CA . ILE A 1 72 ? 4.094 0.215 -31.527 1.00 80.00 72 ILE A CA 1
ATOM 606 C C . ILE A 1 72 ? 4.576 0.605 -30.125 1.00 80.00 72 ILE A C 1
ATOM 608 O O . ILE A 1 72 ? 3.741 0.911 -29.286 1.00 80.00 72 ILE A O 1
ATOM 612 N N . LEU A 1 73 ? 5.886 0.633 -29.859 1.00 74.75 73 LEU A N 1
ATOM 613 C CA . LEU A 1 73 ? 6.446 1.115 -28.587 1.00 74.75 73 LEU A CA 1
ATOM 614 C C . LEU A 1 73 ? 6.458 2.648 -28.477 1.00 74.75 73 LEU A C 1
ATOM 616 O O . LEU A 1 73 ? 6.304 3.189 -27.383 1.00 74.75 73 LEU A O 1
ATOM 620 N N . LEU A 1 74 ? 6.627 3.359 -29.594 1.00 77.94 74 LEU A N 1
ATOM 621 C CA . LEU A 1 74 ? 6.739 4.818 -29.609 1.00 77.94 74 LEU A 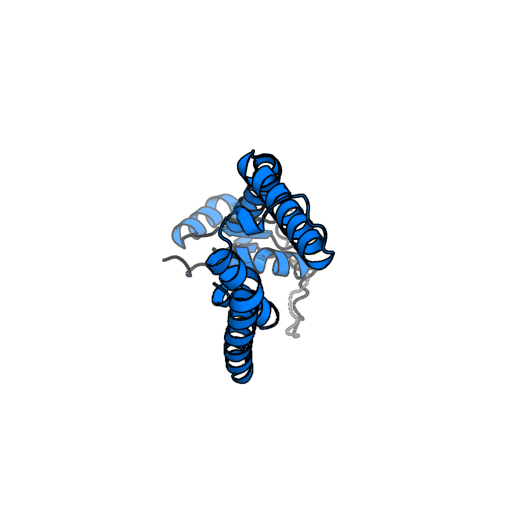CA 1
ATOM 622 C C . LEU A 1 74 ? 5.369 5.489 -29.451 1.00 77.94 74 LEU A C 1
ATOM 624 O O . LEU A 1 74 ? 5.257 6.469 -28.721 1.00 77.94 74 LEU A O 1
ATOM 628 N N . VAL A 1 75 ? 4.311 4.930 -30.041 1.00 76.81 75 VAL A N 1
ATOM 629 C CA . VAL A 1 75 ? 2.935 5.436 -29.897 1.00 76.81 75 VAL A CA 1
ATOM 630 C C . VAL A 1 75 ? 2.514 5.604 -28.421 1.00 76.81 75 VAL A C 1
ATOM 632 O O . VAL A 1 75 ? 2.212 6.734 -28.041 1.00 76.81 75 VAL A O 1
ATOM 635 N N . PRO A 1 76 ? 2.556 4.580 -27.543 1.00 71.38 76 PRO A N 1
ATOM 636 C CA . PRO A 1 76 ? 2.206 4.739 -26.133 1.00 71.38 76 PRO A CA 1
ATOM 637 C C . PRO A 1 76 ? 3.139 5.718 -25.407 1.00 71.38 76 PRO A C 1
ATOM 639 O O . PRO A 1 76 ? 2.669 6.476 -24.565 1.00 71.38 76 PRO A O 1
ATOM 642 N N . SER A 1 77 ? 4.425 5.798 -25.778 1.00 71.50 77 SER A N 1
ATOM 643 C CA . SER A 1 77 ? 5.341 6.802 -25.213 1.00 71.50 77 SER A CA 1
ATOM 644 C C . SER A 1 77 ? 4.948 8.241 -25.577 1.00 71.50 77 SER A C 1
ATOM 646 O O . SER A 1 77 ? 5.014 9.129 -24.731 1.00 71.50 77 SER A O 1
ATOM 648 N N . ALA A 1 78 ? 4.446 8.470 -26.794 1.00 72.75 78 ALA A N 1
ATOM 649 C CA . ALA A 1 78 ? 3.939 9.773 -27.210 1.00 72.75 78 ALA A CA 1
ATOM 650 C C . ALA A 1 78 ? 2.635 10.123 -26.474 1.00 72.75 78 ALA A C 1
ATOM 652 O O . ALA A 1 78 ? 2.470 11.257 -26.032 1.00 72.75 78 ALA A O 1
ATOM 653 N N . PHE A 1 79 ? 1.746 9.146 -26.262 1.00 70.56 79 PHE A N 1
ATOM 654 C CA . PHE A 1 79 ? 0.533 9.332 -25.457 1.00 70.56 79 PHE A CA 1
ATOM 655 C C . PHE A 1 79 ? 0.833 9.660 -23.982 1.00 70.56 79 PHE A C 1
ATOM 657 O O . PHE A 1 79 ? 0.090 10.433 -23.376 1.00 70.56 79 PHE A O 1
ATOM 664 N N . ILE A 1 80 ? 1.925 9.129 -23.413 1.00 70.88 80 ILE A N 1
ATOM 665 C CA . ILE A 1 80 ? 2.409 9.497 -22.069 1.00 70.88 80 ILE A CA 1
ATOM 666 C C . ILE A 1 80 ? 2.883 10.959 -22.046 1.00 70.88 80 ILE A C 1
ATOM 668 O O . ILE A 1 80 ? 2.478 11.716 -21.168 1.00 70.88 80 ILE A O 1
ATOM 672 N N . VAL A 1 81 ? 3.697 11.381 -23.022 1.00 68.75 81 VAL A N 1
ATOM 673 C CA . VAL A 1 81 ? 4.264 12.746 -23.078 1.00 68.75 81 VAL A CA 1
ATOM 674 C C . VAL A 1 81 ? 3.198 13.816 -23.339 1.00 68.75 81 VAL A C 1
ATOM 676 O O . VAL A 1 81 ? 3.261 14.893 -22.754 1.00 68.75 81 VAL A O 1
ATOM 679 N N . PHE A 1 82 ? 2.192 13.527 -24.169 1.00 70.38 82 PHE A N 1
ATOM 680 C CA . PHE A 1 82 ? 1.092 14.457 -24.462 1.00 70.38 82 PHE A CA 1
ATOM 681 C C . PHE A 1 82 ? 0.007 14.512 -23.371 1.00 70.38 82 PHE A C 1
ATOM 683 O O . PHE A 1 82 ? -1.007 15.185 -23.548 1.00 70.38 82 PHE A O 1
ATOM 690 N N . GLY A 1 83 ? 0.201 13.837 -22.233 1.00 64.00 83 GLY A N 1
ATOM 691 C CA . GLY A 1 83 ? -0.652 14.011 -21.054 1.00 64.00 83 GLY A CA 1
ATOM 692 C C . GLY A 1 83 ? -2.063 13.430 -21.184 1.00 64.00 83 GLY A C 1
ATOM 693 O O . GLY A 1 83 ? -2.900 13.673 -20.319 1.00 64.00 83 GLY A O 1
ATOM 694 N N . ALA A 1 84 ? -2.344 12.615 -22.206 1.00 63.16 84 ALA A N 1
ATOM 695 C CA . ALA A 1 84 ? -3.647 11.961 -22.370 1.00 63.16 84 ALA A CA 1
ATOM 696 C C . ALA A 1 84 ? -3.986 11.010 -21.200 1.00 63.16 84 ALA A C 1
ATOM 698 O O . ALA A 1 84 ? -5.155 10.765 -20.910 1.00 63.16 84 ALA A O 1
ATOM 699 N N . TYR A 1 85 ? -2.968 10.519 -20.486 1.00 59.72 85 TYR A N 1
ATOM 700 C CA . TYR A 1 85 ? -3.121 9.704 -19.277 1.00 59.72 85 TYR A CA 1
ATOM 701 C C . TYR A 1 85 ? -3.218 10.514 -17.976 1.00 59.72 85 TYR A C 1
ATOM 703 O O . TYR A 1 85 ? -3.584 9.954 -16.945 1.00 59.72 85 TYR A O 1
ATOM 711 N N . ASP A 1 86 ? -2.947 11.822 -18.005 1.00 65.12 86 ASP A N 1
ATOM 712 C CA . ASP A 1 86 ? -2.891 12.665 -16.803 1.00 65.12 86 ASP A CA 1
ATOM 713 C C . ASP A 1 86 ? -4.280 12.813 -16.145 1.00 65.12 86 ASP A C 1
ATOM 715 O O . ASP A 1 86 ? -4.399 12.964 -14.931 1.00 65.12 86 ASP A O 1
ATOM 719 N N . SER A 1 87 ? -5.361 12.683 -16.926 1.00 63.22 87 SER A N 1
ATOM 720 C CA . SER A 1 87 ? -6.737 12.637 -16.407 1.00 63.22 87 SER A CA 1
ATOM 721 C C . SER A 1 87 ? -7.101 11.290 -15.771 1.00 63.22 87 SER A C 1
ATOM 723 O O . SER A 1 87 ? -7.824 11.270 -14.780 1.00 63.22 87 SER A O 1
ATOM 725 N N . LEU A 1 88 ? -6.615 10.172 -16.323 1.00 60.25 88 LEU A N 1
ATOM 726 C CA . LEU A 1 88 ? -6.929 8.819 -15.840 1.00 60.25 88 LEU A CA 1
ATOM 727 C C . LEU A 1 88 ? -6.109 8.457 -14.591 1.00 60.25 88 LEU A C 1
ATOM 729 O O . LEU A 1 88 ? -6.626 7.814 -13.681 1.00 60.25 88 LEU A O 1
ATOM 733 N N . GLY A 1 89 ? -4.853 8.914 -14.518 1.00 60.16 89 GLY A N 1
ATOM 734 C CA . GLY A 1 89 ? -3.994 8.736 -13.344 1.00 60.16 89 GLY A CA 1
ATOM 735 C C . GLY A 1 89 ? -4.485 9.530 -12.134 1.00 60.16 89 GLY A C 1
ATOM 736 O O . GLY A 1 89 ? -4.630 8.973 -11.053 1.00 60.16 89 GLY A O 1
ATOM 737 N N . LYS A 1 90 ? -4.861 10.805 -12.316 1.00 63.03 90 LYS A N 1
ATOM 738 C CA . LYS A 1 90 ? -5.279 11.683 -11.204 1.00 63.03 90 LYS A CA 1
ATOM 739 C C . LYS A 1 90 ? -6.513 11.199 -10.448 1.00 63.03 90 LYS A C 1
ATOM 741 O O . LYS A 1 90 ? -6.638 11.492 -9.259 1.00 63.03 90 LYS A O 1
ATOM 746 N N . GLU A 1 91 ? -7.439 10.508 -11.105 1.00 61.81 91 GLU A N 1
ATOM 747 C CA . GLU A 1 91 ? -8.638 9.981 -10.446 1.00 61.81 91 GLU A CA 1
ATOM 748 C C . GLU A 1 91 ? -8.322 8.717 -9.633 1.00 61.81 91 GLU A C 1
ATOM 750 O O . GLU A 1 91 ? -8.747 8.601 -8.479 1.00 61.81 91 GLU A O 1
ATOM 755 N N . HIS A 1 92 ? -7.475 7.838 -10.177 1.00 58.78 92 HIS A N 1
ATOM 756 C CA . HIS A 1 92 ? -6.983 6.648 -9.485 1.00 58.78 92 HIS A CA 1
ATOM 757 C C . HIS A 1 92 ? -6.057 7.010 -8.311 1.00 58.78 92 HIS A C 1
ATOM 759 O O . HIS A 1 92 ? -6.239 6.491 -7.210 1.00 58.78 92 HIS A O 1
ATOM 765 N N . ASP A 1 93 ? -5.150 7.973 -8.495 1.00 61.28 93 ASP A N 1
ATOM 766 C CA . ASP A 1 93 ? -4.233 8.467 -7.462 1.00 61.28 93 ASP A CA 1
ATOM 767 C C . ASP A 1 93 ? -4.978 9.177 -6.331 1.00 61.28 93 ASP A C 1
ATOM 769 O O . ASP A 1 93 ? -4.647 8.989 -5.165 1.00 61.28 93 ASP A O 1
ATOM 773 N N . LYS A 1 94 ? -6.023 9.966 -6.623 1.00 60.81 94 LYS A N 1
ATOM 774 C CA . LYS A 1 94 ? -6.831 10.606 -5.569 1.00 60.81 94 LYS A CA 1
ATOM 775 C C . LYS A 1 94 ? -7.625 9.588 -4.757 1.00 60.81 94 LYS A C 1
ATOM 777 O O . LYS A 1 94 ? -7.678 9.706 -3.534 1.00 60.81 94 LYS A O 1
ATOM 782 N N . GLN A 1 95 ? -8.230 8.593 -5.407 1.00 57.09 95 GLN A N 1
ATOM 783 C CA . GLN A 1 95 ? -8.973 7.542 -4.707 1.00 57.09 95 GLN A CA 1
ATOM 784 C C . GLN A 1 95 ? -8.043 6.618 -3.905 1.00 57.09 95 GLN A C 1
ATOM 786 O O . GLN A 1 95 ? -8.375 6.246 -2.777 1.00 57.09 95 GLN A O 1
ATOM 791 N N . GLN A 1 96 ? -6.864 6.289 -4.439 1.00 57.00 96 GLN A N 1
ATOM 792 C CA . GLN A 1 96 ? -5.862 5.473 -3.750 1.00 57.00 96 GLN A CA 1
ATOM 793 C C . GLN A 1 96 ? -5.159 6.243 -2.630 1.00 57.00 96 GLN A C 1
ATOM 795 O O . GLN A 1 96 ? -5.064 5.714 -1.530 1.00 57.00 96 GLN A O 1
ATOM 800 N N . ALA A 1 97 ? -4.775 7.507 -2.824 1.00 58.78 97 ALA A N 1
ATOM 801 C CA . ALA A 1 97 ? -4.174 8.333 -1.774 1.00 58.78 97 ALA A CA 1
ATOM 802 C C . ALA A 1 97 ? -5.154 8.625 -0.624 1.00 58.78 97 ALA A C 1
ATOM 804 O O . ALA A 1 97 ? -4.746 8.696 0.538 1.00 58.78 97 ALA A O 1
ATOM 805 N N . ALA A 1 98 ? -6.452 8.770 -0.919 1.00 58.81 98 ALA A N 1
ATOM 806 C CA . ALA A 1 98 ? -7.483 8.911 0.109 1.00 58.81 98 ALA A CA 1
ATOM 807 C C . ALA A 1 98 ? -7.658 7.620 0.928 1.00 58.81 98 ALA A C 1
ATOM 809 O O . ALA A 1 98 ? -7.741 7.698 2.154 1.00 58.81 98 ALA A O 1
ATOM 810 N N . LYS A 1 99 ? -7.641 6.445 0.275 1.00 55.84 99 LYS A N 1
ATOM 811 C CA . LYS A 1 99 ? -7.639 5.138 0.959 1.00 55.84 99 LYS A CA 1
ATOM 812 C C . LYS A 1 99 ? -6.348 4.884 1.740 1.00 55.84 99 LYS A C 1
ATOM 814 O O . LYS A 1 99 ? -6.412 4.329 2.827 1.00 55.84 99 LYS A O 1
ATOM 819 N N . GLN A 1 100 ? -5.200 5.316 1.219 1.00 64.31 100 GLN A N 1
ATOM 820 C CA . GLN A 1 100 ? -3.896 5.126 1.854 1.00 64.31 100 GLN A CA 1
ATOM 821 C C . GLN A 1 100 ? -3.705 5.997 3.091 1.00 64.31 100 GLN A C 1
ATOM 823 O O . GLN A 1 100 ? -3.011 5.576 3.999 1.00 64.31 100 GLN A O 1
ATOM 828 N N . LYS A 1 101 ? -4.290 7.200 3.172 1.00 80.56 101 LYS A N 1
ATOM 829 C CA . LYS A 1 101 ? -4.122 8.059 4.361 1.00 80.56 101 LYS A CA 1
ATOM 830 C C . LYS A 1 101 ? -5.096 7.739 5.488 1.00 80.56 101 LYS A C 1
ATOM 832 O O . LYS A 1 101 ? -4.783 7.997 6.651 1.00 80.56 101 LYS A O 1
ATOM 837 N N . SER A 1 102 ? -6.280 7.224 5.171 1.00 87.75 102 SER A N 1
ATOM 838 C CA . SER A 1 102 ? -7.274 6.870 6.180 1.00 87.75 102 SER A CA 1
ATOM 839 C C . SER A 1 102 ? -8.253 5.828 5.673 1.00 87.75 102 SER A C 1
ATOM 841 O O . SER A 1 102 ? -8.739 5.922 4.548 1.00 87.75 102 SER A O 1
ATOM 843 N N . PHE A 1 103 ? -8.641 4.921 6.560 1.00 90.06 103 PHE A N 1
ATOM 844 C CA . PHE A 1 103 ? -9.717 3.976 6.327 1.00 90.06 103 PHE A CA 1
ATOM 845 C C . PHE A 1 103 ? -10.822 4.251 7.337 1.00 90.06 103 PHE A C 1
ATOM 847 O O . PHE A 1 103 ? -10.607 4.153 8.545 1.00 90.06 103 PHE A O 1
ATOM 854 N N . LYS A 1 104 ? -12.007 4.622 6.849 1.00 89.56 104 LYS A N 1
ATOM 855 C CA . LYS A 1 104 ? -13.186 4.804 7.694 1.00 89.56 104 LYS A CA 1
ATOM 856 C C . LYS A 1 104 ? -14.356 4.034 7.124 1.00 89.56 104 LYS A C 1
ATOM 858 O O . LYS A 1 104 ? -14.672 4.172 5.944 1.00 89.56 104 LYS A O 1
ATOM 863 N N . THR A 1 105 ? -15.035 3.279 7.975 1.00 85.50 105 THR A N 1
ATOM 864 C CA . THR A 1 105 ? -16.319 2.687 7.605 1.00 85.50 105 THR A CA 1
ATOM 865 C C . THR A 1 105 ? -17.355 3.805 7.428 1.00 85.50 105 THR A C 1
ATOM 867 O O . THR A 1 105 ? -17.539 4.647 8.305 1.00 85.50 105 THR A O 1
ATOM 870 N N . ASN A 1 106 ? -18.054 3.822 6.286 1.00 65.50 106 ASN A N 1
ATOM 871 C CA . ASN A 1 106 ? -19.106 4.811 5.986 1.00 65.50 106 ASN A CA 1
ATOM 872 C C . ASN A 1 106 ? -20.372 4.631 6.841 1.00 65.50 106 ASN A C 1
ATOM 874 O O . ASN A 1 106 ? -21.237 5.507 6.882 1.00 65.50 106 ASN A O 1
ATOM 878 N N . GLN A 1 107 ? -20.497 3.504 7.537 1.00 58.16 107 GLN A N 1
ATOM 879 C CA . GLN A 1 107 ? -21.623 3.236 8.415 1.00 58.16 107 GLN A CA 1
ATOM 880 C C . GLN A 1 107 ? -21.365 3.835 9.801 1.00 58.16 107 GLN A C 1
ATOM 882 O O . GLN A 1 107 ? -20.484 3.398 10.537 1.00 58.16 107 GLN A O 1
ATOM 887 N N . LYS A 1 108 ? -22.197 4.809 10.195 1.00 56.12 108 LYS A N 1
ATOM 888 C CA . LYS A 1 108 ? -22.387 5.200 11.601 1.00 56.12 108 LYS A CA 1
ATOM 889 C C . LYS A 1 108 ? -23.110 4.065 12.340 1.00 56.12 108 LYS A C 1
ATOM 891 O O . LYS A 1 108 ? -24.245 4.244 12.778 1.00 56.12 108 LYS A O 1
ATOM 896 N N . ALA A 1 109 ? -22.497 2.888 12.439 1.00 57.03 109 ALA A N 1
ATOM 897 C CA . ALA A 1 109 ? -22.993 1.845 13.320 1.00 57.03 109 ALA A CA 1
ATOM 898 C C . ALA A 1 109 ? -22.928 2.410 14.746 1.00 57.03 109 ALA A C 1
ATOM 900 O O . ALA A 1 109 ? -21.851 2.660 15.298 1.00 57.03 109 ALA A O 1
ATOM 901 N N . LYS A 1 110 ? -24.096 2.737 15.309 1.00 63.84 110 LYS A N 1
ATOM 902 C CA . LYS A 1 110 ? -24.186 3.071 16.728 1.00 63.84 110 LYS A CA 1
ATOM 903 C C . LYS A 1 110 ? -23.849 1.806 17.521 1.00 63.84 110 LYS A C 1
ATOM 905 O O . LYS A 1 110 ? -24.248 0.722 17.091 1.00 63.84 110 LYS A O 1
ATOM 910 N N . PRO A 1 111 ? -23.147 1.938 18.655 1.00 66.50 111 PRO A N 1
ATOM 911 C CA . PRO A 1 111 ? -22.862 0.800 19.511 1.00 66.50 111 PRO A CA 1
ATOM 912 C C . PRO A 1 111 ? -24.166 0.071 19.849 1.00 66.50 111 PRO A C 1
ATOM 914 O O . PRO A 1 111 ? -25.163 0.706 20.217 1.00 66.50 111 PRO A O 1
ATOM 917 N N . LYS A 1 112 ? -24.182 -1.256 19.685 1.00 68.00 112 LYS A N 1
ATOM 918 C CA . LYS A 1 112 ? -25.326 -2.062 20.118 1.00 68.00 112 LYS A CA 1
ATOM 919 C C . LYS A 1 112 ? -25.447 -1.952 21.636 1.00 68.00 112 LYS A C 1
ATOM 921 O O . LYS A 1 112 ? -24.446 -1.986 22.354 1.00 68.00 112 LYS A O 1
ATOM 926 N N . LYS A 1 113 ? -26.679 -1.781 22.125 1.00 59.28 113 LYS A N 1
ATOM 927 C CA . LYS A 1 113 ? -26.944 -1.831 23.565 1.00 59.28 113 LYS A CA 1
ATOM 928 C C . LYS A 1 113 ? -26.587 -3.237 24.066 1.00 59.28 113 LYS A C 1
ATOM 930 O O . LYS A 1 113 ? -26.925 -4.195 23.372 1.00 59.28 113 LYS A O 1
ATOM 935 N N . PRO A 1 114 ? -25.914 -3.366 25.219 1.00 55.75 114 PRO A N 1
ATOM 936 C CA . PRO A 1 114 ? -25.739 -4.665 25.851 1.00 55.75 114 PRO A CA 1
ATOM 937 C C . PRO A 1 114 ? -27.124 -5.266 26.112 1.00 55.75 114 PRO A C 1
ATOM 939 O O . PRO A 1 114 ? -27.978 -4.578 26.672 1.00 55.75 114 PRO A O 1
ATOM 942 N N . ASP A 1 115 ? -27.356 -6.512 25.698 1.00 53.28 115 ASP A N 1
ATOM 943 C CA . ASP A 1 115 ? -28.542 -7.249 26.129 1.00 53.28 115 ASP A CA 1
ATOM 944 C C . ASP A 1 115 ? -28.455 -7.438 27.648 1.00 53.28 115 ASP A C 1
ATOM 946 O O . ASP A 1 115 ? -27.616 -8.188 28.149 1.00 53.28 115 ASP A O 1
ATOM 950 N N . GLU A 1 116 ? -29.321 -6.749 28.393 1.00 49.38 116 GLU A N 1
ATOM 951 C CA . GLU A 1 116 ? -29.408 -6.832 29.859 1.00 49.38 116 GLU A CA 1
ATOM 952 C C . GLU A 1 116 ? -29.857 -8.216 30.367 1.00 49.38 116 GLU A C 1
ATOM 954 O O . GLU A 1 116 ? -29.856 -8.450 31.571 1.00 49.38 116 GLU A O 1
ATOM 959 N N . ASN A 1 117 ? -30.202 -9.156 29.478 1.00 40.97 117 ASN A N 1
ATOM 960 C CA . ASN A 1 117 ? -30.854 -10.414 29.850 1.00 40.97 117 ASN A CA 1
ATOM 961 C C . ASN A 1 117 ? -29.942 -11.655 29.886 1.00 40.97 117 ASN A C 1
ATOM 963 O O . ASN A 1 117 ? -30.436 -12.774 29.965 1.00 40.97 117 ASN A O 1
ATOM 967 N N . ASN A 1 118 ? -28.618 -11.486 29.832 1.00 43.81 118 ASN A N 1
ATOM 968 C CA . ASN A 1 118 ? -27.667 -12.586 30.035 1.00 43.81 118 ASN A CA 1
ATOM 969 C C . ASN A 1 118 ? -26.756 -12.292 31.232 1.00 43.81 118 ASN A C 1
ATOM 971 O O . ASN A 1 118 ? -25.540 -12.152 31.106 1.00 43.81 118 ASN A O 1
ATOM 975 N N . GLN A 1 119 ? -27.370 -12.189 32.412 1.00 45.75 119 GLN A N 1
ATOM 976 C CA . GLN A 1 119 ? -26.665 -12.480 33.655 1.00 45.75 119 GLN A CA 1
ATOM 977 C C . GLN A 1 119 ? -26.417 -13.992 33.724 1.00 45.75 119 GLN A C 1
ATOM 979 O O . GLN A 1 119 ? -27.320 -14.792 33.504 1.00 45.75 119 GLN A O 1
ATOM 984 N N . ASP A 1 120 ? -25.170 -14.347 34.019 1.00 46.06 120 ASP A N 1
ATOM 985 C CA . ASP A 1 120 ? -24.717 -15.684 34.391 1.00 46.06 120 ASP A CA 1
ATOM 986 C C . ASP A 1 120 ? -24.886 -16.791 33.346 1.00 46.06 120 ASP A C 1
ATOM 988 O O . ASP A 1 120 ? -25.810 -17.599 33.384 1.00 46.06 120 ASP A O 1
ATOM 992 N N . LYS A 1 121 ? -23.870 -16.931 32.486 1.00 40.31 121 LYS A N 1
ATOM 993 C CA . LYS A 1 121 ? -23.353 -18.255 32.109 1.00 40.31 121 LYS A CA 1
ATOM 994 C C . LYS A 1 121 ? -21.901 -18.156 31.659 1.00 40.31 121 LYS A C 1
ATOM 996 O O . LYS A 1 121 ? -21.590 -17.739 30.548 1.00 40.31 121 LYS A O 1
ATOM 1001 N N . SER A 1 122 ? -21.016 -18.595 32.553 1.00 46.66 122 SER A N 1
ATOM 1002 C CA . SER A 1 122 ? -19.672 -19.061 32.221 1.00 46.66 122 SER A CA 1
ATOM 1003 C C . SER A 1 122 ? -19.803 -20.245 31.260 1.00 46.66 122 SER A C 1
ATOM 1005 O O . SER A 1 122 ? -20.025 -21.391 31.640 1.00 46.66 122 SER A O 1
ATOM 1007 N N . SER A 1 123 ? -19.794 -19.946 29.976 1.00 42.47 123 SER A N 1
ATOM 1008 C CA . SER A 1 123 ? -19.666 -20.892 28.878 1.00 42.47 123 SER A CA 1
ATOM 1009 C C . SER A 1 123 ? -18.934 -20.114 27.805 1.00 42.47 123 SER A C 1
ATOM 1011 O O . SER A 1 123 ? -19.235 -18.939 27.615 1.00 42.47 123 SER A O 1
ATOM 1013 N N . GLN A 1 124 ? -17.932 -20.717 27.171 1.00 47.19 124 GLN A N 1
ATOM 1014 C CA . GLN A 1 124 ? -17.148 -20.088 26.111 1.00 47.19 124 GLN A CA 1
ATOM 1015 C C . GLN A 1 124 ? -18.083 -19.632 24.979 1.00 47.19 124 GLN A C 1
ATOM 1017 O O . GLN A 1 124 ? -18.354 -20.373 24.038 1.00 47.19 124 GLN A O 1
ATOM 1022 N N . GLN A 1 125 ? -18.631 -18.422 25.092 1.00 54.84 125 GLN A N 1
ATOM 1023 C CA . GLN A 1 125 ? -19.377 -17.785 24.026 1.00 54.84 125 GLN A CA 1
ATOM 1024 C C . GLN A 1 125 ? -18.348 -17.469 22.955 1.00 54.84 125 GLN A C 1
ATOM 1026 O O . GLN A 1 125 ? -17.529 -16.561 23.099 1.00 54.84 125 GLN A O 1
ATOM 1031 N N . HIS A 1 126 ? -18.355 -18.273 21.895 1.00 60.47 126 HIS A N 1
ATOM 1032 C CA . HIS A 1 126 ? -17.648 -17.937 20.675 1.00 60.47 126 HIS A CA 1
ATOM 1033 C C . HIS A 1 126 ? -18.065 -16.523 20.269 1.00 60.47 126 HIS A C 1
ATOM 1035 O O . HIS A 1 126 ? -19.242 -16.264 20.022 1.00 60.47 126 HIS A O 1
ATOM 1041 N N . PHE A 1 127 ? -17.099 -15.603 20.238 1.00 69.69 127 PHE A N 1
ATOM 1042 C CA . PHE A 1 127 ? -17.314 -14.250 19.743 1.00 69.69 127 PHE A CA 1
ATOM 1043 C C . PHE A 1 127 ? -17.878 -14.348 18.326 1.00 69.69 127 PHE A C 1
ATOM 1045 O O . PHE A 1 127 ? -17.191 -14.846 17.434 1.00 69.69 127 PHE A O 1
ATOM 1052 N N . ASN A 1 128 ? -19.124 -13.911 18.126 1.00 77.94 128 ASN A N 1
ATOM 1053 C CA . ASN A 1 128 ? -19.728 -13.848 16.803 1.00 77.94 128 ASN A CA 1
ATOM 1054 C C . ASN A 1 128 ? -19.397 -12.487 16.162 1.00 77.94 128 ASN A C 1
ATOM 1056 O O . ASN A 1 128 ? -20.003 -11.473 16.527 1.00 77.94 128 ASN A O 1
ATOM 1060 N N . PRO A 1 129 ? -18.484 -12.429 15.173 1.00 75.56 129 PRO A N 1
ATOM 1061 C CA . PRO A 1 129 ? -18.049 -11.166 14.580 1.00 75.56 129 PRO A CA 1
ATOM 1062 C C . PRO A 1 129 ? -19.166 -10.444 13.817 1.00 75.56 129 PRO A C 1
ATOM 1064 O O . PRO A 1 129 ? -19.105 -9.235 13.617 1.00 75.56 129 PRO A O 1
ATOM 1067 N N . LYS A 1 130 ? -20.208 -11.172 13.395 1.00 76.94 130 LYS A N 1
ATOM 1068 C CA . LYS A 1 130 ? -21.351 -10.594 12.679 1.00 76.94 130 LYS A CA 1
ATOM 1069 C C . LYS A 1 130 ? -22.321 -9.873 13.611 1.00 76.94 130 LYS A C 1
ATOM 1071 O O . LYS A 1 130 ? -23.036 -8.980 13.170 1.00 76.94 130 LYS A O 1
ATOM 1076 N N . GLU A 1 131 ? -22.359 -10.236 14.887 1.00 79.56 131 GLU A N 1
ATOM 1077 C CA . GLU A 1 131 ? -23.266 -9.626 15.862 1.00 79.56 131 GLU A CA 1
ATOM 1078 C C . GLU A 1 131 ? -22.614 -8.478 16.625 1.00 79.56 131 GLU A C 1
ATOM 1080 O O . GLU A 1 131 ? -23.316 -7.539 17.006 1.00 79.56 131 GLU A O 1
ATOM 1085 N N . ALA A 1 132 ? -21.293 -8.518 16.787 1.00 80.25 132 ALA A N 1
ATOM 1086 C CA . ALA A 1 132 ? -20.534 -7.473 17.447 1.00 80.25 132 ALA A CA 1
ATOM 1087 C C . ALA A 1 132 ? -20.524 -6.171 16.631 1.00 80.25 132 ALA A C 1
ATOM 1089 O O . ALA A 1 132 ? -20.453 -6.183 15.404 1.00 80.25 132 ALA A O 1
ATOM 1090 N N . SER A 1 133 ? -20.550 -5.032 17.320 1.00 89.25 133 SER A N 1
ATOM 1091 C CA . SER A 1 133 ? -20.369 -3.708 16.708 1.00 89.25 133 SER A CA 1
ATOM 1092 C C . SER A 1 133 ? -19.231 -2.958 17.401 1.00 89.25 133 SER A C 1
ATOM 1094 O O . SER A 1 133 ? -19.491 -1.973 18.087 1.00 89.25 133 SER A O 1
ATOM 1096 N N . PRO A 1 134 ? -17.984 -3.464 17.323 1.00 91.44 134 PRO A N 1
ATOM 1097 C CA . PRO A 1 134 ? -16.857 -2.864 18.024 1.00 91.44 134 PRO A CA 1
ATOM 1098 C C . PRO A 1 134 ? -16.391 -1.566 17.356 1.00 91.44 134 PRO A C 1
ATOM 1100 O O . PRO A 1 134 ? -16.516 -1.394 16.142 1.00 91.44 134 PRO A O 1
ATOM 1103 N N . LEU A 1 135 ? -15.784 -0.682 18.146 1.00 93.69 135 LEU A N 1
ATOM 1104 C CA . LEU A 1 135 ? -14.970 0.423 17.637 1.00 93.69 135 LEU A CA 1
ATOM 1105 C C . LEU A 1 135 ? -13.537 -0.066 17.425 1.00 93.69 135 LEU A C 1
ATOM 1107 O O . LEU A 1 135 ? -12.930 -0.590 18.353 1.00 93.69 135 LEU A O 1
ATOM 1111 N N . LEU A 1 136 ? -12.990 0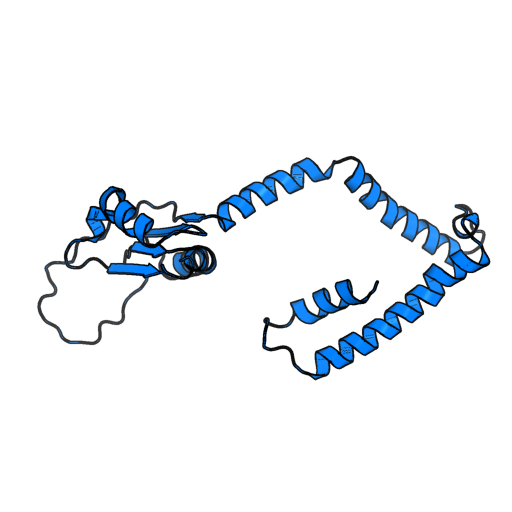.132 16.230 1.00 94.69 136 LEU A N 1
ATOM 1112 C CA . LEU A 1 136 ? -11.595 -0.151 15.908 1.00 94.69 136 LEU A CA 1
ATOM 1113 C C . LEU A 1 136 ? -10.913 1.168 15.573 1.00 94.69 136 LEU A C 1
ATOM 1115 O O . LEU A 1 136 ? -11.150 1.753 14.517 1.00 94.69 136 LEU A O 1
ATOM 1119 N N . LEU A 1 137 ? -10.095 1.648 16.499 1.00 94.44 137 LEU A N 1
ATOM 1120 C CA . LEU A 1 137 ? -9.377 2.904 16.377 1.00 94.44 137 LEU A CA 1
ATOM 1121 C C . LEU A 1 137 ? -7.898 2.609 16.167 1.00 94.44 137 LEU A C 1
ATOM 1123 O O . LEU A 1 137 ? -7.287 2.009 17.046 1.00 94.44 137 LEU A O 1
ATOM 1127 N N . GLY A 1 138 ? -7.306 3.065 15.063 1.00 94.00 138 GLY A N 1
ATOM 1128 C CA . GLY A 1 138 ? -5.868 2.862 14.908 1.00 94.00 138 GLY A CA 1
ATOM 1129 C C . GLY A 1 138 ? -5.115 3.747 13.935 1.00 94.00 138 GLY A C 1
ATOM 1130 O O . GLY A 1 138 ? -5.652 4.763 13.477 1.00 94.00 138 GLY A O 1
ATOM 1131 N N . ASP A 1 139 ? -3.854 3.402 13.693 1.00 93.06 139 ASP A N 1
ATOM 1132 C CA . ASP A 1 139 ? -2.918 4.192 12.903 1.00 93.06 139 ASP A CA 1
ATOM 1133 C C . ASP A 1 139 ? -2.816 3.698 11.449 1.00 93.06 139 ASP A C 1
ATOM 1135 O O . ASP A 1 139 ? -3.835 3.360 10.842 1.00 93.06 139 ASP A O 1
ATOM 1139 N N . SER A 1 140 ? -1.624 3.736 10.854 1.00 92.25 140 SER A N 1
ATOM 1140 C CA . SER A 1 140 ? -1.329 3.164 9.541 1.00 92.25 140 SER A CA 1
ATOM 1141 C C . SER A 1 140 ? -1.656 1.678 9.453 1.00 92.25 140 SER A C 1
ATOM 1143 O O . SER A 1 140 ? -2.219 1.263 8.444 1.00 92.25 140 SER A O 1
ATOM 1145 N N . VAL A 1 141 ? -1.377 0.885 10.492 1.00 91.75 141 VAL A N 1
ATOM 1146 C CA . VAL A 1 141 ? -1.618 -0.563 10.405 1.00 91.75 141 VAL A CA 1
ATOM 1147 C C . VAL A 1 141 ? -3.119 -0.830 10.314 1.00 91.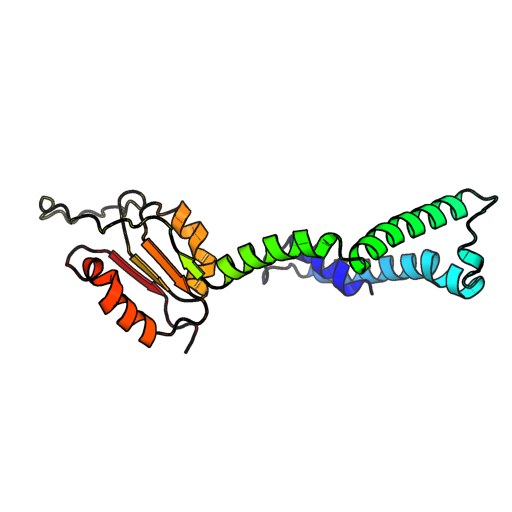75 141 VAL A C 1
ATOM 1149 O O . VAL A 1 141 ? -3.545 -1.605 9.462 1.00 91.75 141 VAL A O 1
ATOM 1152 N N . MET A 1 142 ? -3.949 -0.121 11.091 1.00 93.81 142 MET A N 1
ATOM 1153 C CA . MET A 1 142 ? -5.412 -0.172 10.966 1.00 93.81 142 MET A CA 1
ATOM 1154 C C . MET A 1 142 ? -5.917 0.237 9.578 1.00 93.81 142 MET A C 1
ATOM 1156 O O . MET A 1 142 ? -6.930 -0.295 9.122 1.00 93.81 142 MET A O 1
ATOM 1160 N N . VAL A 1 143 ? -5.247 1.177 8.900 1.00 92.81 143 VAL A N 1
ATOM 1161 C CA . VAL A 1 143 ? -5.585 1.531 7.510 1.00 92.81 143 VAL A CA 1
ATOM 1162 C C . VAL A 1 143 ? -5.353 0.337 6.586 1.00 92.81 143 VAL A C 1
ATOM 1164 O O . VAL A 1 143 ? -6.248 0.004 5.807 1.00 92.81 143 VAL A O 1
ATOM 1167 N N . ASP A 1 144 ? -4.218 -0.347 6.731 1.00 91.38 144 ASP A N 1
ATOM 1168 C CA . ASP A 1 144 ? -3.844 -1.492 5.895 1.00 91.38 144 ASP A CA 1
ATOM 1169 C C . ASP A 1 144 ? -4.789 -2.687 6.083 1.00 91.38 144 ASP A C 1
ATOM 1171 O O . ASP A 1 144 ? -5.201 -3.327 5.113 1.00 91.38 144 ASP A O 1
ATOM 1175 N N . ILE A 1 145 ? -5.190 -2.977 7.327 1.00 92.56 145 ILE A N 1
ATOM 1176 C CA . ILE A 1 145 ? -6.081 -4.109 7.638 1.00 92.56 145 ILE A CA 1
ATOM 1177 C C . ILE A 1 145 ? -7.575 -3.748 7.614 1.00 92.56 145 ILE A C 1
ATOM 1179 O O . ILE A 1 145 ? -8.426 -4.629 7.774 1.00 92.56 145 ILE A O 1
ATOM 1183 N N . GLY A 1 146 ? -7.920 -2.475 7.398 1.00 91.62 146 GLY A N 1
ATOM 1184 C CA . GLY A 1 146 ? -9.281 -1.955 7.530 1.00 91.62 146 GLY A CA 1
ATOM 1185 C C . GLY A 1 146 ? -10.299 -2.652 6.625 1.00 91.62 146 GLY A C 1
ATOM 1186 O O . GLY A 1 146 ? -11.397 -2.985 7.073 1.00 91.62 146 GLY A O 1
ATOM 1187 N N . GLN A 1 147 ? -9.925 -2.955 5.377 1.00 90.88 147 GLN A N 1
ATOM 1188 C CA . GLN A 1 147 ? -10.805 -3.673 4.448 1.00 90.88 147 GLN A CA 1
ATOM 1189 C C . GLN A 1 147 ? -11.092 -5.103 4.929 1.00 90.88 147 GLN A C 1
ATOM 1191 O O . GLN A 1 147 ? -12.252 -5.505 5.003 1.00 90.88 147 GLN A O 1
ATOM 1196 N N . VAL A 1 148 ? -10.053 -5.845 5.322 1.00 91.94 148 VAL A N 1
ATOM 1197 C CA . VAL A 1 148 ? -10.186 -7.224 5.823 1.00 91.94 148 VAL A CA 1
ATOM 1198 C C . VAL A 1 148 ? -11.063 -7.262 7.076 1.00 91.94 148 VAL A C 1
ATOM 1200 O O . VAL A 1 148 ? -11.896 -8.155 7.239 1.00 91.94 148 VAL A O 1
ATOM 1203 N N . LEU A 1 149 ? -10.905 -6.276 7.961 1.00 91.19 149 LEU A N 1
ATOM 1204 C CA . LEU A 1 149 ? -11.738 -6.131 9.150 1.00 91.19 149 LEU A CA 1
ATOM 1205 C C . LEU A 1 149 ? -13.189 -5.787 8.806 1.00 91.19 149 LEU A C 1
ATOM 1207 O O . LEU A 1 149 ? -14.087 -6.370 9.403 1.00 91.19 149 LEU A O 1
ATOM 1211 N N . SER A 1 150 ? -13.430 -4.905 7.833 1.00 90.31 150 SER A N 1
ATOM 1212 C CA . SER A 1 150 ? -14.784 -4.565 7.379 1.00 90.31 150 SER A CA 1
ATOM 1213 C C . SER A 1 150 ? -15.510 -5.765 6.767 1.00 90.31 150 SER A C 1
ATOM 1215 O O . SER A 1 150 ? -16.729 -5.859 6.881 1.00 90.31 150 SER A O 1
ATOM 1217 N N . GLU A 1 151 ? -14.789 -6.682 6.122 1.00 89.81 151 GLU A N 1
ATOM 1218 C CA . GLU A 1 151 ? -15.365 -7.903 5.547 1.00 89.81 151 GLU A CA 1
ATOM 1219 C C . GLU A 1 151 ? -15.672 -8.950 6.629 1.00 89.81 151 GLU A C 1
ATOM 1221 O O . GLU A 1 151 ? -16.718 -9.601 6.599 1.00 89.81 151 GLU A O 1
ATOM 1226 N N . LYS A 1 152 ? -14.781 -9.102 7.619 1.00 90.50 152 LYS A N 1
ATOM 1227 C CA . LYS A 1 152 ? -14.943 -10.081 8.708 1.00 90.50 152 LYS A CA 1
ATOM 1228 C C . LYS A 1 152 ? -15.897 -9.619 9.811 1.00 90.50 152 LYS A C 1
ATOM 1230 O O . LYS A 1 152 ? -16.565 -10.454 10.417 1.00 90.50 152 LYS A O 1
ATOM 1235 N N . VAL A 1 153 ? -15.955 -8.316 10.077 1.00 90.31 153 VAL A N 1
ATOM 1236 C CA . VAL A 1 153 ? -16.733 -7.683 11.152 1.00 90.31 153 VAL A CA 1
ATOM 1237 C C . VAL A 1 153 ? -17.587 -6.564 10.539 1.00 90.31 153 VAL A C 1
ATOM 1239 O O . VAL A 1 153 ? -17.279 -5.383 10.690 1.00 90.31 153 VAL A O 1
ATOM 1242 N N . PRO A 1 154 ? -18.670 -6.899 9.819 1.00 87.38 154 PRO A N 1
ATOM 1243 C CA . PRO A 1 154 ? -19.396 -5.936 8.983 1.00 87.38 154 PRO A CA 1
ATOM 1244 C C . PRO A 1 154 ? -20.036 -4.780 9.762 1.00 87.38 154 PRO A C 1
ATOM 1246 O O . PRO A 1 154 ? -20.256 -3.712 9.202 1.00 87.38 154 PRO A O 1
ATOM 1249 N N . ASN A 1 155 ? -20.310 -4.974 11.055 1.00 89.19 155 ASN A N 1
ATOM 1250 C CA . ASN A 1 155 ? -20.901 -3.956 11.925 1.00 89.19 155 ASN A CA 1
ATOM 1251 C C . ASN A 1 155 ? -19.852 -3.163 12.731 1.00 89.19 155 ASN A C 1
ATOM 1253 O O . ASN A 1 155 ? -20.215 -2.413 13.639 1.00 89.19 155 ASN A O 1
ATOM 1257 N N . ALA A 1 156 ? -18.560 -3.347 12.445 1.00 90.19 156 ALA A N 1
ATOM 1258 C CA . ALA A 1 156 ? -17.481 -2.616 13.092 1.00 90.19 156 ALA A CA 1
ATOM 1259 C C . ALA A 1 156 ? -17.429 -1.150 12.645 1.00 90.19 156 ALA A C 1
ATOM 1261 O O . ALA A 1 156 ? -17.485 -0.827 11.456 1.00 90.19 156 ALA A O 1
ATOM 1262 N N . ASN A 1 157 ? -17.221 -0.260 13.609 1.00 93.19 157 ASN A N 1
ATOM 1263 C CA . ASN A 1 157 ? -16.890 1.130 13.349 1.00 93.19 157 ASN A CA 1
ATOM 1264 C C . ASN A 1 157 ? -15.366 1.269 13.289 1.00 93.19 157 ASN A C 1
ATOM 1266 O O . ASN A 1 157 ? -14.708 1.335 14.323 1.00 93.19 157 ASN A O 1
ATOM 1270 N N . ILE A 1 158 ? -14.805 1.254 12.081 1.00 93.81 158 ILE A N 1
ATOM 1271 C CA . ILE A 1 158 ? -13.357 1.312 11.860 1.00 93.81 158 ILE A CA 1
ATOM 1272 C C . ILE A 1 158 ? -12.962 2.758 11.557 1.00 93.81 158 ILE A C 1
ATOM 1274 O O . ILE A 1 158 ? -13.522 3.376 10.650 1.00 93.81 158 ILE A O 1
ATOM 1278 N N . ASP A 1 159 ? -11.999 3.293 12.304 1.00 94.38 159 ASP A N 1
ATOM 1279 C CA . ASP A 1 159 ? -11.372 4.592 12.069 1.00 94.38 159 ASP A CA 1
ATOM 1280 C C . ASP A 1 159 ? -9.849 4.418 12.136 1.00 94.38 159 ASP A C 1
ATOM 1282 O O . ASP A 1 159 ? -9.262 4.442 13.216 1.00 94.38 159 ASP A O 1
ATOM 1286 N N . GLY A 1 160 ? -9.210 4.233 10.982 1.00 94.06 160 GLY A N 1
ATOM 1287 C CA . GLY A 1 160 ? -7.758 4.196 10.795 1.00 94.06 160 GLY A CA 1
ATOM 1288 C C . GLY A 1 160 ? -7.245 5.477 10.132 1.00 94.06 160 GLY A C 1
ATOM 1289 O O . GLY A 1 160 ? -7.904 6.029 9.242 1.00 94.06 160 GLY A O 1
ATOM 1290 N N . LYS A 1 161 ? -6.074 5.967 10.548 1.00 93.31 161 LYS A N 1
ATOM 1291 C CA . LYS A 1 161 ? -5.405 7.138 9.950 1.00 93.31 161 LYS A CA 1
ATOM 1292 C C . LYS A 1 161 ? -3.887 6.961 10.015 1.00 93.31 161 LYS A C 1
ATOM 1294 O O . LYS A 1 161 ? -3.339 6.821 11.103 1.00 93.31 161 LYS A O 1
ATOM 1299 N N . VAL A 1 162 ? -3.207 7.063 8.875 1.00 90.62 162 VAL A N 1
ATOM 1300 C CA . VAL A 1 162 ? -1.737 7.036 8.811 1.00 90.62 162 VAL A CA 1
ATOM 1301 C C . VAL A 1 162 ? -1.146 8.172 9.643 1.00 90.62 162 VAL A C 1
ATOM 1303 O O . VAL A 1 162 ? -1.603 9.315 9.555 1.00 90.62 162 VAL A O 1
ATOM 1306 N N . GLY A 1 163 ? -0.128 7.853 10.446 1.00 89.12 163 GLY A N 1
ATOM 1307 C CA . GLY A 1 163 ? 0.560 8.822 11.299 1.00 89.12 163 GLY A CA 1
ATOM 1308 C C . GLY A 1 163 ? -0.256 9.282 12.508 1.00 89.12 163 GLY A C 1
ATOM 1309 O O . GLY A 1 163 ? 0.089 10.291 13.118 1.00 89.12 163 GLY A O 1
ATOM 1310 N N . ARG A 1 164 ? -1.358 8.597 12.848 1.00 91.38 164 ARG A N 1
ATOM 1311 C CA . ARG A 1 164 ? -2.126 8.923 14.053 1.00 91.38 164 ARG A CA 1
ATOM 1312 C C . ARG A 1 164 ? -1.290 8.653 15.300 1.00 91.38 164 ARG A C 1
ATOM 1314 O O . ARG A 1 164 ? -0.856 7.530 15.529 1.00 91.38 164 ARG A O 1
ATOM 1321 N N . GLN A 1 165 ? -1.160 9.677 16.135 1.00 89.94 165 GLN A N 1
ATOM 1322 C CA . GLN A 1 165 ? -0.500 9.579 17.432 1.00 89.94 165 GLN A CA 1
ATOM 1323 C C . GLN A 1 165 ? -1.464 9.127 18.534 1.00 89.94 165 GLN A C 1
ATOM 1325 O O . GLN A 1 165 ? -2.676 9.357 18.471 1.00 89.94 165 GLN A O 1
ATOM 1330 N N . LEU A 1 166 ? -0.912 8.551 19.603 1.00 89.81 166 LEU A N 1
ATOM 1331 C CA . LEU A 1 166 ? -1.682 8.112 20.770 1.00 89.81 166 LEU A CA 1
ATOM 1332 C C . LEU A 1 166 ? -2.457 9.264 21.438 1.00 89.81 166 LEU A C 1
ATOM 1334 O O . LEU A 1 166 ? -3.597 9.071 21.864 1.00 89.81 166 LEU A O 1
ATOM 1338 N N . ILE A 1 167 ? -1.876 10.471 21.467 1.00 89.06 167 ILE A N 1
ATOM 1339 C CA . ILE A 1 167 ? -2.521 11.671 22.025 1.00 89.06 167 ILE A CA 1
ATOM 1340 C C . ILE A 1 167 ? -3.800 12.038 21.247 1.00 89.06 167 ILE A C 1
ATOM 1342 O O . ILE A 1 167 ? -4.841 12.272 21.858 1.00 89.06 167 ILE A O 1
ATOM 1346 N N . GLU A 1 168 ? -3.765 11.958 19.908 1.00 89.94 168 GLU A N 1
ATOM 1347 C CA . GLU A 1 168 ? -4.930 12.206 19.045 1.00 89.94 168 GLU A CA 1
ATOM 1348 C C . GLU A 1 168 ? -6.039 11.173 19.289 1.00 89.94 168 GLU A C 1
ATOM 1350 O O . GLU A 1 168 ? -7.226 11.491 19.204 1.00 89.94 168 GLU A O 1
ATOM 1355 N N . GLY A 1 169 ? -5.665 9.925 19.595 1.00 89.69 169 GLY A N 1
ATOM 1356 C CA . GLY A 1 169 ? -6.614 8.855 19.894 1.00 89.69 169 GLY A CA 1
ATOM 1357 C C . GLY A 1 169 ? -7.485 9.170 21.110 1.00 89.69 169 GLY A C 1
ATOM 1358 O O . GLY A 1 169 ? -8.705 9.002 21.056 1.00 89.69 169 GLY A O 1
ATOM 1359 N N . LYS A 1 170 ? -6.878 9.694 22.183 1.00 89.38 170 LYS A N 1
ATOM 1360 C CA . LYS A 1 170 ? -7.598 10.117 23.394 1.00 89.38 170 LYS A CA 1
ATOM 1361 C C . LYS A 1 170 ? -8.608 11.224 23.089 1.00 89.38 170 LYS A C 1
ATOM 1363 O O . LYS A 1 170 ? -9.765 11.130 23.504 1.00 89.38 170 LYS A O 1
ATOM 1368 N N . ASP A 1 171 ? -8.191 12.245 22.347 1.00 92.06 171 ASP A N 1
ATOM 1369 C CA . ASP A 1 171 ? -9.066 13.365 21.991 1.00 92.06 171 ASP A CA 1
ATOM 1370 C C . ASP A 1 171 ? -10.246 12.901 21.133 1.00 92.06 171 ASP A C 1
ATOM 1372 O O . ASP A 1 171 ? -11.389 13.304 21.362 1.00 92.06 171 ASP A O 1
ATOM 1376 N N . LEU A 1 172 ? -10.004 11.973 20.205 1.00 91.44 172 LEU A N 1
ATOM 1377 C CA . LEU A 1 172 ? -11.043 11.434 19.336 1.00 91.44 172 LEU A CA 1
ATOM 1378 C C . LEU A 1 172 ? -12.082 10.601 20.101 1.00 91.44 172 LEU A C 1
ATOM 1380 O O . LEU A 1 172 ? -13.276 10.688 19.802 1.00 91.44 172 LEU A O 1
ATOM 1384 N N . ILE A 1 173 ? -11.656 9.829 21.107 1.00 91.06 173 ILE A N 1
ATOM 1385 C CA . ILE A 1 173 ? -12.579 9.100 21.990 1.00 91.06 173 ILE A CA 1
ATOM 1386 C C . ILE A 1 173 ? -13.500 10.090 22.709 1.00 91.06 173 ILE A C 1
ATOM 1388 O O . ILE A 1 173 ? -14.721 9.928 22.674 1.00 91.06 173 ILE A O 1
ATOM 1392 N N . ASN A 1 174 ? -12.930 11.154 23.277 1.00 89.94 174 ASN A N 1
ATOM 1393 C CA . ASN A 1 174 ? -13.682 12.158 24.026 1.00 89.94 174 ASN A CA 1
ATOM 1394 C C . ASN A 1 174 ? -14.635 12.981 23.151 1.00 89.94 174 ASN A C 1
ATOM 1396 O O . ASN A 1 174 ? -15.704 13.355 23.624 1.00 89.94 174 ASN A O 1
ATOM 1400 N N . GLN A 1 175 ? -14.270 13.269 21.900 1.00 90.81 175 GLN A N 1
ATOM 1401 C CA . GLN A 1 175 ? -15.069 14.120 21.010 1.00 90.81 175 GLN A CA 1
ATOM 1402 C C . GLN A 1 175 ? -16.125 13.348 20.213 1.00 90.81 175 GLN A C 1
ATOM 1404 O O . GLN A 1 175 ? -17.194 13.885 19.929 1.00 90.81 175 GLN A O 1
ATOM 1409 N N . LYS A 1 176 ? -15.824 12.108 19.805 1.00 90.56 176 LYS A N 1
ATOM 1410 C CA . LYS A 1 176 ? -16.615 11.391 18.792 1.00 90.56 176 LYS A CA 1
ATOM 1411 C C . LYS A 1 176 ? -17.138 10.034 19.253 1.00 90.56 176 LYS A C 1
ATOM 1413 O O . LYS A 1 176 ? -18.184 9.606 18.770 1.00 90.56 176 LYS A O 1
ATOM 1418 N N . TYR A 1 177 ? -16.438 9.352 20.157 1.00 92.12 177 TYR A N 1
ATOM 1419 C CA . TYR A 1 177 ? -16.723 7.952 20.486 1.00 92.12 177 TYR A CA 1
ATOM 1420 C C . TYR A 1 177 ? -17.094 7.712 21.952 1.00 92.12 177 TYR A C 1
ATOM 1422 O O . TYR A 1 177 ? -16.962 6.593 22.443 1.00 92.12 177 TYR A O 1
ATOM 1430 N N . GLN A 1 178 ? -17.637 8.720 22.638 1.00 90.62 178 GLN A N 1
ATOM 1431 C CA . GLN A 1 178 ? -18.086 8.577 24.029 1.00 90.62 178 GLN A CA 1
ATOM 1432 C C . GLN A 1 178 ? -19.135 7.476 24.228 1.00 90.62 178 GLN A C 1
ATOM 1434 O O . GLN A 1 178 ? -19.207 6.869 25.288 1.00 90.62 178 GLN A O 1
ATOM 1439 N N . ASP A 1 179 ? -19.932 7.150 23.210 1.00 88.75 179 ASP A N 1
ATOM 1440 C CA . ASP A 1 179 ? -20.895 6.052 23.328 1.00 88.75 179 ASP A CA 1
ATOM 1441 C C . ASP A 1 179 ? -20.239 4.670 23.491 1.00 88.75 179 ASP A C 1
ATOM 1443 O O . ASP A 1 179 ? -20.877 3.757 24.013 1.00 88.75 179 ASP A O 1
ATOM 1447 N N . TYR A 1 180 ? -18.968 4.530 23.103 1.00 89.69 180 TYR A N 1
ATOM 1448 C CA . TYR A 1 180 ? -18.179 3.305 23.233 1.00 89.69 180 TYR A CA 1
ATOM 1449 C C . TYR A 1 180 ? -17.425 3.199 24.569 1.00 89.69 180 TYR A C 1
ATOM 1451 O O . TYR A 1 180 ? -16.798 2.177 24.826 1.00 89.69 180 TYR A O 1
ATOM 1459 N N . THR A 1 181 ? -17.496 4.209 25.447 1.00 88.50 181 THR A N 1
ATOM 1460 C CA . THR A 1 181 ? -16.856 4.172 26.780 1.00 88.50 181 THR A CA 1
ATOM 1461 C C . THR A 1 181 ? -17.758 3.568 27.864 1.00 88.50 181 THR A C 1
ATOM 1463 O O . THR A 1 181 ? -17.388 3.506 29.036 1.00 88.50 181 THR A O 1
ATOM 1466 N N . LYS A 1 182 ? -18.955 3.105 27.483 1.00 88.06 182 LYS A N 1
ATOM 1467 C CA . LYS A 1 182 ? -19.952 2.497 28.373 1.00 88.06 182 LYS A CA 1
ATOM 1468 C C . LYS A 1 182 ? -19.643 1.015 28.620 1.00 88.06 182 LYS A C 1
ATOM 1470 O O . LYS A 1 182 ? -19.064 0.331 27.777 1.00 88.06 182 LYS A O 1
ATOM 1475 N N . LYS A 1 183 ? -20.081 0.490 29.770 1.00 82.88 183 LYS A N 1
ATOM 1476 C CA . LYS A 1 183 ? -19.934 -0.936 30.111 1.00 82.88 183 LYS A CA 1
ATOM 1477 C C . LYS A 1 183 ? -20.613 -1.815 29.051 1.00 82.88 183 LYS A C 1
ATOM 1479 O O . LYS A 1 183 ? -21.717 -1.511 28.607 1.00 82.88 183 LYS A O 1
ATOM 1484 N N . GLY A 1 184 ? -19.948 -2.902 28.661 1.00 80.44 184 GLY A N 1
ATOM 1485 C CA . GLY A 1 184 ? -20.447 -3.845 27.652 1.00 80.44 184 GLY A CA 1
ATOM 1486 C C . GLY A 1 184 ? -20.144 -3.455 26.202 1.00 80.44 184 GLY A C 1
ATOM 1487 O O . GLY A 1 184 ? -20.557 -4.169 25.295 1.00 80.44 184 GLY A O 1
ATOM 1488 N N . GLN A 1 185 ? -19.421 -2.355 25.971 1.00 85.56 185 GLN A N 1
ATOM 1489 C CA . GLN A 1 185 ? -18.930 -1.985 24.644 1.00 85.56 185 GLN A CA 1
ATOM 1490 C C . GLN A 1 185 ? -17.565 -2.613 24.360 1.00 85.56 185 GLN A C 1
ATOM 1492 O O . GLN A 1 185 ? -16.739 -2.777 25.258 1.00 85.56 185 GLN A O 1
ATOM 1497 N N . SER A 1 186 ? -17.325 -2.956 23.095 1.00 88.94 186 SER A N 1
ATOM 1498 C CA . SER A 1 186 ? -16.049 -3.504 22.631 1.00 88.94 186 SER A CA 1
ATOM 1499 C C . SER A 1 186 ? -15.270 -2.443 21.863 1.00 88.94 186 SER A C 1
ATOM 1501 O O . SER A 1 186 ? -15.778 -1.860 20.903 1.00 88.94 186 SER A O 1
ATOM 1503 N N . VAL A 1 187 ? -14.025 -2.213 22.275 1.00 91.50 187 VAL A N 1
ATOM 1504 C CA . VAL A 1 187 ? -13.115 -1.255 21.642 1.00 91.50 187 VAL A CA 1
ATOM 1505 C C . VAL A 1 187 ? -11.768 -1.930 21.419 1.00 91.50 187 VAL A C 1
ATOM 1507 O O . VAL A 1 187 ? -11.239 -2.574 22.321 1.00 91.50 187 VAL A O 1
ATOM 1510 N N . VAL A 1 188 ? -11.217 -1.768 20.222 1.00 93.25 188 VAL A N 1
ATOM 1511 C CA . VAL A 1 188 ? -9.861 -2.176 19.855 1.00 93.25 188 VAL A CA 1
ATOM 1512 C C . VAL A 1 188 ? -9.075 -0.913 19.535 1.00 93.25 188 VAL A C 1
ATOM 1514 O O . VAL A 1 188 ? -9.518 -0.095 18.727 1.00 93.25 188 VAL A O 1
ATOM 1517 N N . ILE A 1 189 ? -7.922 -0.757 20.180 1.00 93.44 189 ILE A N 1
ATOM 1518 C CA . ILE A 1 189 ? -7.012 0.370 19.972 1.00 93.44 189 ILE A CA 1
ATOM 1519 C C . ILE A 1 189 ? -5.710 -0.179 19.399 1.00 93.44 189 ILE A C 1
ATOM 1521 O O . ILE A 1 189 ? -5.054 -1.006 20.025 1.00 93.44 189 ILE A O 1
ATOM 1525 N N . GLU A 1 190 ? -5.352 0.293 18.215 1.00 93.31 190 GLU A N 1
ATOM 1526 C CA . GLU A 1 190 ? -4.123 -0.034 17.497 1.00 93.31 190 GLU A CA 1
ATOM 1527 C C . GLU A 1 190 ? -3.366 1.280 17.280 1.00 93.31 190 GLU A C 1
ATOM 1529 O O . GLU A 1 190 ? -3.521 1.953 16.274 1.00 93.31 190 GLU A O 1
ATOM 1534 N N . LEU A 1 191 ? -2.652 1.746 18.300 1.00 91.31 191 LEU A N 1
ATOM 1535 C CA . LEU A 1 191 ? -1.880 2.987 18.238 1.00 91.31 191 LEU A CA 1
ATOM 1536 C C . LEU A 1 191 ? -0.504 2.713 18.822 1.00 91.31 191 LEU A C 1
ATOM 1538 O O . LEU A 1 191 ? -0.410 2.141 19.908 1.00 91.31 191 LEU A O 1
ATOM 1542 N N . GLY A 1 192 ? 0.546 3.158 18.138 1.00 85.88 192 GLY A N 1
ATOM 1543 C CA . GLY A 1 192 ? 1.914 3.050 18.649 1.00 85.88 192 GLY A CA 1
ATOM 1544 C C . GLY A 1 192 ? 2.968 2.768 17.587 1.00 85.88 192 GLY A C 1
ATOM 1545 O O . GLY A 1 192 ? 4.152 2.833 17.899 1.00 85.88 192 GLY A O 1
ATOM 1546 N N . THR A 1 193 ? 2.570 2.517 16.338 1.00 76.38 193 THR A N 1
ATOM 1547 C CA . THR A 1 193 ? 3.510 2.416 15.212 1.00 76.38 193 THR A CA 1
ATOM 1548 C C . THR A 1 193 ? 4.129 3.783 14.896 1.00 76.38 193 THR A C 1
ATOM 1550 O O . THR A 1 193 ? 5.232 3.866 14.364 1.00 76.38 193 THR A O 1
ATOM 1553 N N . ASN A 1 194 ? 3.426 4.862 15.257 1.00 67.88 194 ASN A N 1
ATOM 1554 C CA . ASN A 1 194 ? 3.838 6.248 15.062 1.00 67.88 194 ASN A CA 1
ATOM 1555 C C . ASN A 1 194 ? 3.994 6.946 16.425 1.00 67.88 194 ASN A C 1
ATOM 1557 O O . ASN A 1 194 ? 2.999 7.347 17.038 1.00 67.88 194 ASN A O 1
ATOM 1561 N N . GLY A 1 195 ? 5.237 7.068 16.895 1.00 54.78 195 GLY A N 1
ATOM 1562 C CA . GLY A 1 195 ? 5.626 7.711 18.154 1.00 54.78 195 GLY A CA 1
ATOM 1563 C C . GLY A 1 195 ? 6.901 8.523 18.005 1.00 54.78 195 GLY A C 1
ATOM 1564 O O . GLY A 1 195 ? 7.714 8.171 17.121 1.00 54.78 195 GLY A O 1
#

pLDDT: mean 77.17, std 14.9, range [40.31, 94.69]

Radius of gyration: 28.35 Å; chains: 1; bounding box: 58×35×83 Å

Foldseek 3Di:
DVLVVLCCVLCVVDDPPPDDPVSVVVSVVVVVVVVVVCCVPPVVLCVPQNPVLQPCDDPDPVSNVVNVVVVVVVVVVVCVVVCVCVVVVVVVCVVVVVLQFKDWDPDPLQFDDPPPPDDDDPDPPDPQLAPGAAEEAEENVLSVCVVVSCVRRVNYGGIYGHLDAPVNVVVCCVPPVVSQVDPPHHYHYYHDPHD